Protein AF-A0A517TJ07-F1 (afdb_monomer_lite)

Radius of gyration: 29.34 Å; chains: 1; bounding box: 76×61×97 Å

Sequence (321 aa):
MLKSLGPNSAPSSVAETFGDLVFCALIVLVLFVLALAIEVSQRVRAAEDPVDVVEPSEVALLSPEDIADLSSQLQLKQAAIEELRDKVRSQSLQVSNQLAALAGEQRFTGAREPASLCMAVDYRKGLYYFVPSRDLEHADTRLSGETSIEYAVRKRLELTSLAEKSLRGRGYKIDEAISLYRSFSQYEEVVPTEVNYRVEQSQIGVTYSTWLSDKISYGTDSRVRDSEAEVVSAILEVYETPGPHEESMYPIVAVHIHEDEHVSVGGVRLSARNLRDILISISGRGAMLDLSGLEGSAPGWLVEGALTPAGYIGKVPKAPE

Structure (mmCIF, N/CA/C/O backbone):
data_AF-A0A517TJ07-F1
#
_entry.id   AF-A0A517TJ07-F1
#
loop_
_atom_site.group_PDB
_atom_site.id
_atom_site.type_symbol
_atom_site.label_atom_id
_atom_site.label_alt_id
_atom_site.label_comp_id
_atom_site.label_asym_id
_atom_site.label_entity_id
_atom_site.label_seq_id
_atom_site.pdbx_PDB_ins_code
_atom_site.Cartn_x
_atom_site.Cartn_y
_atom_site.Cartn_z
_atom_site.occupancy
_atom_site.B_iso_or_equiv
_atom_site.auth_seq_id
_atom_site.auth_comp_id
_atom_site.auth_asym_id
_atom_site.auth_atom_id
_atom_site.pdbx_PDB_model_num
ATOM 1 N N . MET A 1 1 ? 15.827 39.604 -47.358 1.00 46.88 1 MET A N 1
ATOM 2 C CA . MET A 1 1 ? 16.163 40.577 -46.296 1.00 46.88 1 MET A CA 1
ATOM 3 C C . MET A 1 1 ? 14.921 40.821 -45.460 1.00 46.88 1 MET A C 1
ATOM 5 O O . MET A 1 1 ? 14.025 41.476 -45.961 1.00 46.88 1 MET A O 1
ATOM 9 N N . LEU A 1 2 ? 14.860 40.291 -44.238 1.00 34.72 2 LEU A N 1
ATOM 10 C CA . LEU A 1 2 ? 14.029 40.805 -43.143 1.00 34.72 2 LEU A CA 1
ATOM 11 C C . LEU A 1 2 ? 14.618 40.259 -41.831 1.00 34.72 2 LEU A C 1
ATOM 13 O O . LEU A 1 2 ? 14.933 39.076 -41.732 1.00 34.72 2 LEU A O 1
ATOM 17 N N . LYS A 1 3 ? 14.900 41.190 -40.916 1.00 37.81 3 LYS A N 1
ATOM 18 C CA . LYS A 1 3 ? 15.677 41.051 -39.676 1.00 37.81 3 LYS A CA 1
ATOM 19 C C . LYS A 1 3 ? 14.895 40.306 -38.591 1.00 37.81 3 LYS A C 1
ATOM 21 O O . LYS A 1 3 ? 13.695 40.517 -38.451 1.00 37.81 3 LYS A O 1
ATOM 26 N N . SER A 1 4 ? 15.614 39.530 -37.777 1.00 37.50 4 SER A N 1
ATOM 27 C CA . SER A 1 4 ? 15.131 38.980 -36.509 1.00 37.50 4 SER A CA 1
ATOM 28 C C . SER A 1 4 ? 14.971 40.080 -35.455 1.00 37.50 4 SER A C 1
ATOM 30 O O . SER A 1 4 ? 15.872 40.904 -35.282 1.00 37.50 4 SER A O 1
ATOM 32 N N . LEU A 1 5 ? 13.868 40.046 -34.712 1.00 41.03 5 LEU A N 1
ATOM 33 C CA . LEU A 1 5 ? 13.686 40.759 -33.449 1.00 41.03 5 LEU A CA 1
ATOM 34 C C . LEU A 1 5 ? 13.717 39.718 -32.326 1.00 41.03 5 LEU A C 1
ATOM 36 O O . LEU A 1 5 ? 12.863 38.837 -32.279 1.00 41.03 5 LEU A O 1
ATOM 40 N N . GLY A 1 6 ? 14.740 39.788 -31.474 1.00 41.25 6 GLY A N 1
ATOM 41 C CA . GLY A 1 6 ? 14.809 39.012 -30.237 1.00 41.25 6 GLY A CA 1
ATOM 42 C C . GLY A 1 6 ? 13.990 39.671 -29.120 1.00 41.25 6 GLY A C 1
ATOM 43 O O . GLY A 1 6 ? 13.778 40.886 -29.164 1.00 41.25 6 GLY A O 1
ATOM 44 N N . PRO A 1 7 ? 13.544 38.914 -28.106 1.00 43.91 7 PRO A N 1
ATOM 45 C CA . PRO A 1 7 ? 13.009 39.496 -26.887 1.00 43.91 7 PRO A CA 1
ATOM 46 C C . PRO A 1 7 ? 14.144 39.796 -25.897 1.00 43.91 7 PRO A C 1
ATOM 48 O O . PRO A 1 7 ? 14.904 38.913 -25.504 1.00 43.91 7 PRO A O 1
ATOM 51 N N . ASN A 1 8 ? 14.234 41.063 -25.489 1.00 39.69 8 ASN A N 1
ATOM 52 C CA . ASN A 1 8 ? 15.011 41.502 -24.334 1.00 39.69 8 ASN A CA 1
ATOM 53 C C . ASN A 1 8 ? 14.419 40.896 -23.055 1.00 39.69 8 ASN A C 1
ATOM 55 O O . ASN A 1 8 ? 13.272 41.163 -22.702 1.00 39.69 8 ASN A O 1
ATOM 59 N N . SER A 1 9 ? 15.233 40.124 -22.346 1.00 44.44 9 SER A N 1
ATOM 60 C CA . SER A 1 9 ? 15.023 39.699 -20.966 1.00 44.44 9 SER A CA 1
ATOM 61 C C . SER A 1 9 ? 15.601 40.733 -19.995 1.00 44.44 9 SER A C 1
ATOM 63 O O . SER A 1 9 ? 16.794 41.019 -20.066 1.00 44.44 9 SER A O 1
ATOM 65 N N . ALA A 1 10 ? 14.798 41.229 -19.051 1.00 48.50 10 ALA A N 1
ATOM 66 C CA . ALA A 1 10 ? 15.284 41.706 -17.751 1.00 48.50 10 ALA A CA 1
ATOM 67 C C . ALA A 1 10 ? 14.132 41.734 -16.729 1.00 48.50 10 ALA A C 1
ATOM 69 O O . ALA A 1 10 ? 13.251 42.589 -16.814 1.00 48.50 10 ALA A O 1
ATOM 70 N N . PRO A 1 11 ? 14.133 40.788 -15.772 1.00 49.09 11 PRO A N 1
ATOM 71 C CA . PRO A 1 11 ? 14.128 41.183 -14.365 1.00 49.09 11 PRO A CA 1
ATOM 72 C C . PRO A 1 11 ? 15.063 40.264 -13.555 1.00 49.09 11 PRO A C 1
ATOM 74 O O . PRO A 1 11 ? 14.610 39.302 -12.945 1.00 49.09 11 PRO A O 1
ATOM 77 N N . SER A 1 12 ? 16.376 40.515 -13.568 1.00 55.38 12 SER A N 1
ATOM 78 C CA . SER A 1 12 ? 17.354 39.681 -12.836 1.00 55.38 12 SER A CA 1
ATOM 79 C C . SER A 1 12 ? 17.903 40.314 -11.550 1.00 55.38 12 SER A C 1
ATOM 81 O O . SER A 1 12 ? 18.490 39.606 -10.743 1.00 55.38 12 SER A O 1
ATOM 83 N N . SER A 1 13 ? 17.680 41.607 -11.287 1.00 57.31 13 SER A N 1
ATOM 84 C CA . SER A 1 13 ? 18.354 42.303 -10.172 1.00 57.31 13 SER A CA 1
ATOM 85 C C . SER A 1 13 ? 17.706 42.131 -8.790 1.00 57.31 13 SER A C 1
ATOM 87 O O . SER A 1 13 ? 18.370 42.318 -7.770 1.00 57.31 13 SER A O 1
ATOM 89 N N . VAL A 1 14 ? 16.417 41.777 -8.722 1.00 56.75 14 VAL A N 1
ATOM 90 C CA . VAL A 1 14 ? 15.683 41.649 -7.443 1.00 56.75 14 VAL A CA 1
ATOM 91 C C . VAL A 1 14 ? 15.877 40.263 -6.813 1.00 56.75 14 VAL A C 1
ATOM 93 O O . VAL A 1 14 ? 15.911 40.129 -5.593 1.00 56.75 14 VAL A O 1
ATOM 96 N N . ALA A 1 15 ? 16.053 39.228 -7.638 1.00 56.34 15 ALA A N 1
ATOM 97 C CA . ALA A 1 15 ? 16.299 37.869 -7.162 1.00 56.34 15 ALA A CA 1
ATOM 98 C C . ALA A 1 15 ? 17.730 37.694 -6.617 1.00 56.34 15 ALA A C 1
ATOM 100 O O . ALA A 1 15 ? 17.911 37.020 -5.605 1.00 56.34 15 ALA A O 1
ATOM 101 N N . GLU A 1 16 ? 18.725 38.353 -7.226 1.00 57.53 16 GLU A N 1
ATOM 102 C CA . GLU A 1 16 ? 20.112 38.347 -6.730 1.00 57.53 16 GLU A CA 1
ATOM 103 C C . GLU A 1 16 ? 20.239 39.053 -5.371 1.00 57.53 16 GLU A C 1
ATOM 105 O O . GLU A 1 16 ? 20.853 38.522 -4.450 1.00 57.53 16 GLU A O 1
ATOM 110 N N . THR A 1 17 ? 19.568 40.195 -5.185 1.00 65.19 17 THR A N 1
ATOM 111 C CA . THR A 1 17 ? 19.628 40.954 -3.921 1.00 65.19 17 THR A CA 1
ATOM 112 C C . THR A 1 17 ? 18.909 40.270 -2.754 1.00 65.19 17 THR A C 1
ATOM 114 O O . THR A 1 17 ? 19.324 40.429 -1.605 1.00 65.19 17 THR A O 1
ATOM 117 N N . PHE A 1 18 ? 17.861 39.480 -3.013 1.00 69.06 18 PHE A N 1
ATOM 118 C CA . PHE A 1 18 ? 17.195 38.695 -1.968 1.00 69.06 18 PHE A CA 1
ATOM 119 C C . PHE A 1 18 ? 18.027 37.475 -1.541 1.00 69.06 18 PHE A C 1
ATOM 121 O O . PHE A 1 18 ? 18.122 37.183 -0.347 1.00 69.06 18 PHE A O 1
ATOM 128 N N . GLY A 1 19 ? 18.668 36.797 -2.501 1.00 74.62 19 GLY A N 1
ATOM 129 C CA . GLY A 1 19 ? 19.543 35.654 -2.233 1.00 74.62 19 GLY A CA 1
ATOM 130 C C . GLY A 1 19 ? 20.727 36.018 -1.336 1.00 74.62 19 GLY A C 1
ATOM 131 O O . GLY A 1 19 ? 20.978 35.331 -0.345 1.00 74.62 19 GLY A O 1
ATOM 132 N N . ASP A 1 20 ? 21.378 37.149 -1.612 1.00 73.94 20 ASP A N 1
ATOM 133 C CA . ASP A 1 20 ? 22.505 37.637 -0.809 1.00 73.94 20 ASP A CA 1
ATOM 134 C C . ASP A 1 20 ? 22.100 37.981 0.631 1.00 73.94 20 ASP A C 1
ATOM 136 O O . ASP A 1 20 ? 22.861 37.743 1.572 1.00 73.94 20 ASP A O 1
ATOM 140 N N . LEU A 1 21 ? 20.881 38.486 0.841 1.00 80.56 21 LEU A N 1
ATOM 141 C CA . LEU A 1 21 ? 20.390 38.846 2.173 1.00 80.56 21 LEU A CA 1
ATOM 142 C C . LEU A 1 21 ? 20.060 37.604 3.014 1.00 80.56 21 LEU A C 1
ATOM 144 O O . LEU A 1 21 ? 20.406 37.551 4.196 1.00 80.56 21 LEU A O 1
ATOM 148 N N . VAL A 1 22 ? 19.460 36.580 2.398 1.00 82.81 22 VAL A N 1
ATOM 149 C CA . VAL A 1 22 ? 19.204 35.282 3.048 1.00 82.81 22 VAL A CA 1
ATOM 150 C C . VAL A 1 22 ? 20.518 34.569 3.369 1.00 82.81 22 VAL A C 1
ATOM 152 O O . VAL A 1 22 ? 20.674 34.036 4.469 1.00 82.81 22 VAL A O 1
ATOM 155 N N . PHE A 1 23 ? 21.488 34.603 2.454 1.00 80.56 23 PHE A N 1
ATOM 156 C CA . PHE A 1 23 ? 22.808 34.015 2.670 1.00 80.56 23 PHE A CA 1
ATOM 157 C C . PHE A 1 23 ? 23.572 34.722 3.798 1.00 80.56 23 PHE A C 1
ATOM 159 O O . PHE A 1 23 ? 24.135 34.068 4.678 1.00 80.56 23 PHE A O 1
ATOM 166 N N . CYS A 1 24 ? 23.518 36.056 3.839 1.00 84.44 24 CYS A N 1
ATOM 167 C CA . CYS A 1 24 ? 24.112 36.849 4.911 1.00 84.44 24 CYS A CA 1
ATOM 168 C C . CYS A 1 24 ? 23.464 36.540 6.274 1.00 84.44 24 CYS A C 1
ATOM 170 O O . CYS A 1 24 ? 24.169 36.307 7.257 1.00 84.44 24 CYS A O 1
ATOM 172 N N . ALA A 1 25 ? 22.132 36.437 6.332 1.00 83.06 25 ALA A N 1
ATOM 173 C CA . ALA A 1 25 ? 21.415 36.066 7.552 1.00 83.06 25 ALA A CA 1
ATOM 174 C C . ALA A 1 25 ? 21.774 34.649 8.040 1.00 83.06 25 ALA A C 1
ATOM 176 O O . ALA A 1 25 ? 21.961 34.438 9.240 1.00 83.06 25 ALA A O 1
ATOM 177 N N . LEU A 1 26 ? 21.932 33.691 7.120 1.00 87.12 26 LEU A N 1
ATOM 178 C CA . LEU A 1 26 ? 22.351 32.322 7.433 1.00 87.12 26 LEU A CA 1
ATOM 179 C C . LEU A 1 26 ? 23.766 32.263 8.011 1.00 87.12 26 LEU A C 1
ATOM 181 O O . LEU A 1 26 ? 23.985 31.578 9.008 1.00 87.12 26 LEU A O 1
ATOM 185 N N . ILE A 1 27 ? 24.715 33.006 7.435 1.00 88.94 27 ILE A N 1
ATOM 186 C CA . ILE A 1 27 ? 26.086 33.069 7.959 1.00 88.94 27 ILE A CA 1
ATOM 187 C C . ILE A 1 27 ? 26.096 33.646 9.377 1.00 88.94 27 ILE A C 1
ATOM 189 O O . ILE A 1 27 ? 26.743 33.083 10.261 1.00 88.94 27 ILE A O 1
ATOM 193 N N . VAL A 1 28 ? 25.352 34.728 9.623 1.00 88.81 28 VAL A N 1
ATOM 194 C CA . VAL A 1 28 ? 25.253 35.330 10.962 1.00 88.81 28 VAL A CA 1
ATOM 195 C C . VAL A 1 28 ? 24.649 34.344 11.964 1.00 88.81 28 VAL A C 1
ATOM 197 O O . VAL A 1 28 ? 25.162 34.215 13.075 1.00 88.81 28 VAL A O 1
ATOM 200 N N . LEU A 1 29 ? 23.615 33.597 11.571 1.00 87.56 29 LEU A 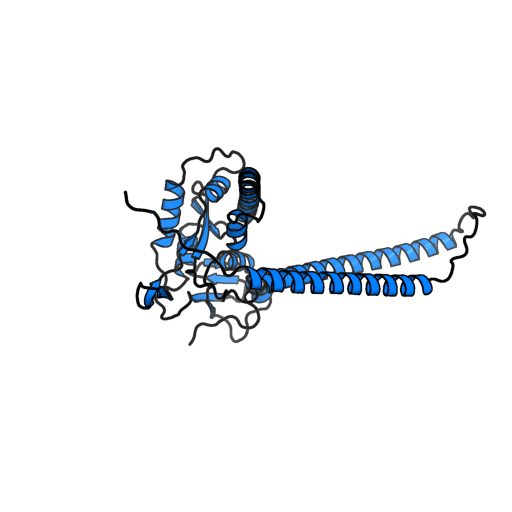N 1
ATOM 201 C CA . LEU A 1 29 ? 22.993 32.583 12.421 1.00 87.56 29 LEU A CA 1
ATOM 202 C C . LEU A 1 29 ? 23.969 31.447 12.769 1.00 87.56 29 LEU A C 1
ATOM 204 O O . LEU A 1 29 ? 24.071 31.062 13.932 1.00 87.56 29 LEU A O 1
ATOM 208 N N . VAL A 1 30 ? 24.736 30.948 11.793 1.00 88.69 30 VAL A N 1
ATOM 209 C CA . VAL A 1 30 ? 25.752 29.905 12.017 1.00 88.69 30 VAL A CA 1
ATOM 210 C C . VAL A 1 30 ? 26.853 30.395 12.959 1.00 88.69 30 VAL A C 1
ATOM 212 O O . VAL A 1 30 ? 27.236 29.673 13.879 1.00 88.69 30 VAL A O 1
ATOM 215 N N . LEU A 1 31 ? 27.327 31.632 12.785 1.00 86.88 31 LEU A N 1
ATOM 216 C CA . LEU A 1 31 ? 28.312 32.233 13.690 1.00 86.88 31 LEU A CA 1
ATOM 217 C C . LEU A 1 31 ? 27.761 32.388 15.112 1.00 86.88 31 LEU A C 1
ATOM 219 O O . LEU A 1 31 ? 28.486 32.146 16.076 1.00 86.88 31 LEU A O 1
ATOM 223 N N . PHE A 1 32 ? 26.480 32.731 15.254 1.00 87.94 32 PHE A N 1
ATOM 224 C CA . PHE A 1 32 ? 25.829 32.850 16.557 1.00 87.94 32 PHE A CA 1
ATOM 225 C C . PHE A 1 32 ? 25.692 31.492 17.261 1.00 87.94 32 PHE A C 1
ATOM 227 O O . PHE A 1 32 ? 25.986 31.376 18.449 1.00 87.94 32 PHE A O 1
ATOM 234 N N . VAL A 1 33 ? 25.322 30.441 16.522 1.00 86.25 33 VAL A N 1
ATOM 235 C CA . VAL A 1 33 ? 25.256 29.067 17.047 1.00 86.25 33 VAL A CA 1
ATOM 236 C C . VAL A 1 33 ? 26.644 28.557 17.442 1.00 86.25 33 VAL A C 1
ATOM 238 O O . VAL A 1 33 ? 26.786 27.946 18.498 1.00 86.25 33 VAL A O 1
ATOM 241 N N . LEU A 1 34 ? 27.682 28.846 16.651 1.00 85.62 34 LEU A N 1
ATOM 242 C CA . LEU A 1 34 ? 29.068 28.516 16.999 1.00 85.62 34 LEU A CA 1
ATOM 243 C C . LEU A 1 34 ? 29.529 29.245 18.266 1.00 85.62 34 LEU A C 1
ATOM 245 O O . LEU A 1 34 ? 30.142 28.622 19.130 1.00 85.62 34 LEU A O 1
ATOM 249 N N . ALA A 1 35 ? 29.206 30.532 18.411 1.00 81.06 35 ALA A N 1
ATOM 250 C CA . ALA A 1 35 ? 29.526 31.296 19.614 1.00 81.06 35 ALA A CA 1
ATOM 251 C C . ALA A 1 35 ? 28.824 30.721 20.856 1.00 81.06 35 ALA A C 1
ATOM 253 O O . ALA A 1 35 ? 29.476 30.515 21.878 1.00 81.06 35 ALA A O 1
ATOM 254 N N . LEU A 1 36 ? 27.536 30.371 20.746 1.00 80.25 36 LEU A N 1
ATOM 255 C CA . LEU A 1 36 ? 26.787 29.704 21.816 1.00 80.25 36 LEU A CA 1
ATOM 256 C C . LEU A 1 36 ? 27.370 28.328 22.160 1.00 80.25 36 LEU A C 1
ATOM 258 O O . LEU A 1 36 ? 27.493 27.991 23.334 1.00 80.25 36 LEU A O 1
ATOM 262 N N . ALA A 1 37 ? 27.772 27.537 21.162 1.00 76.44 37 ALA A N 1
ATOM 263 C CA . ALA A 1 37 ? 28.386 26.229 21.384 1.00 76.44 37 ALA A CA 1
ATOM 264 C C . ALA A 1 37 ? 29.745 26.344 22.093 1.00 76.44 37 ALA A C 1
ATOM 266 O O . ALA A 1 37 ? 30.043 25.551 22.986 1.00 76.44 37 ALA A O 1
ATOM 267 N N . ILE A 1 38 ? 30.550 27.351 21.740 1.00 78.75 38 ILE A N 1
ATOM 268 C CA . ILE A 1 38 ? 31.815 27.643 22.424 1.00 78.75 38 ILE A CA 1
ATOM 269 C C . ILE A 1 38 ? 31.549 28.106 23.857 1.00 78.75 38 ILE A C 1
ATOM 271 O O . ILE A 1 38 ? 32.211 27.622 24.770 1.00 78.75 38 ILE A O 1
ATOM 275 N N . GLU A 1 39 ? 30.570 28.984 24.079 1.00 76.25 39 GLU A N 1
ATOM 276 C CA . GLU A 1 39 ? 30.224 29.463 25.419 1.00 76.25 39 GLU A CA 1
ATOM 277 C C . GLU A 1 39 ? 29.735 28.317 26.317 1.00 76.25 39 GLU A C 1
ATOM 279 O O . GLU A 1 39 ? 30.195 28.176 27.450 1.00 76.25 39 GLU A O 1
ATOM 284 N N . VAL A 1 40 ? 28.870 27.440 25.799 1.00 73.19 40 VAL A N 1
ATOM 285 C CA . VAL A 1 40 ? 28.423 26.235 26.513 1.00 73.19 40 VAL A CA 1
ATOM 286 C C . VAL A 1 40 ? 29.601 25.290 26.764 1.00 73.19 40 VAL A C 1
ATOM 288 O O . VAL A 1 40 ? 29.762 24.808 27.882 1.00 73.19 40 VAL A O 1
ATOM 291 N N . SER A 1 41 ? 30.479 25.075 25.780 1.00 69.50 41 SER A N 1
ATOM 292 C CA . SER A 1 41 ? 31.663 24.224 25.948 1.00 69.50 41 SER A CA 1
ATOM 293 C C . SER A 1 41 ? 32.653 24.781 26.977 1.00 69.50 41 SER A C 1
ATOM 295 O O . SER A 1 41 ? 33.255 24.004 27.718 1.00 69.50 41 SER A O 1
ATOM 297 N N . GLN A 1 42 ? 32.812 26.104 27.060 1.00 66.69 42 GLN A N 1
ATOM 298 C CA . GLN A 1 42 ? 33.655 26.756 28.062 1.00 66.69 42 GLN A CA 1
ATOM 299 C C . GLN A 1 42 ? 33.027 26.696 29.455 1.00 66.69 42 GLN A C 1
ATOM 301 O O . GLN A 1 42 ? 33.740 26.432 30.418 1.00 66.69 42 GLN A O 1
ATOM 306 N N . ARG A 1 43 ? 31.703 26.864 29.572 1.00 61.88 43 ARG A N 1
ATOM 307 C CA . ARG A 1 43 ? 30.991 26.713 30.851 1.00 61.88 43 ARG A CA 1
ATOM 308 C C . ARG A 1 43 ? 31.022 25.277 31.376 1.00 61.88 43 ARG A C 1
ATOM 310 O O . ARG A 1 43 ? 31.118 25.094 32.581 1.00 61.88 43 ARG A O 1
ATOM 317 N N . VAL A 1 44 ? 30.998 24.276 30.493 1.00 59.66 44 VAL A N 1
ATOM 318 C CA . VAL A 1 44 ? 31.154 22.860 30.872 1.00 59.66 44 VAL A CA 1
ATOM 319 C C . VAL A 1 44 ? 32.594 22.560 31.301 1.00 59.66 44 VAL A C 1
ATOM 321 O O . VAL A 1 44 ? 32.795 21.942 32.337 1.00 59.66 44 VAL A O 1
ATOM 324 N N . ARG A 1 45 ? 33.605 23.070 30.582 1.00 56.31 45 ARG A N 1
ATOM 325 C CA . ARG A 1 45 ? 35.020 22.895 30.968 1.00 56.31 45 ARG A CA 1
ATOM 326 C C . ARG A 1 45 ? 35.420 23.648 32.237 1.00 56.31 45 ARG A C 1
ATOM 328 O O . ARG A 1 45 ? 36.326 23.209 32.928 1.00 56.31 45 ARG A O 1
ATOM 335 N N . ALA A 1 46 ? 34.774 24.771 32.546 1.00 56.06 46 ALA A N 1
ATOM 336 C CA . ALA A 1 46 ? 35.018 25.522 33.779 1.00 56.06 46 ALA A CA 1
ATOM 337 C C . ALA A 1 46 ? 34.364 24.885 35.022 1.00 56.06 46 ALA A C 1
ATOM 339 O O . ALA A 1 46 ? 34.623 25.340 36.132 1.00 56.06 46 ALA A O 1
ATOM 340 N N . ALA A 1 47 ? 33.515 23.866 34.841 1.00 52.91 47 ALA A N 1
ATOM 341 C CA . ALA A 1 47 ? 32.832 23.144 35.914 1.00 52.91 47 ALA A CA 1
ATOM 342 C C . ALA A 1 47 ? 33.469 21.777 36.238 1.00 52.91 47 ALA A C 1
ATOM 344 O O . ALA A 1 47 ? 32.965 21.067 37.106 1.00 52.91 47 ALA A O 1
ATOM 345 N N . GLU A 1 48 ? 34.558 21.403 35.561 1.00 47.19 48 GLU A N 1
ATOM 346 C CA . GLU A 1 48 ? 35.341 20.211 35.889 1.00 47.19 48 GLU A CA 1
ATOM 347 C C . GLU A 1 48 ? 36.528 20.620 36.773 1.00 47.19 48 GLU A C 1
ATOM 349 O O . GLU A 1 48 ? 37.506 21.202 36.302 1.00 47.19 48 GLU A O 1
ATOM 354 N N . ASP A 1 49 ? 36.417 20.345 38.076 1.00 46.38 49 ASP A N 1
ATOM 355 C CA . ASP A 1 49 ? 37.537 20.415 39.019 1.00 46.38 49 ASP A CA 1
ATOM 356 C C . ASP A 1 49 ? 38.705 19.528 38.539 1.00 46.38 49 ASP A C 1
ATOM 358 O O . ASP A 1 49 ? 38.480 18.468 37.941 1.00 46.38 49 ASP A O 1
ATOM 362 N N . PRO A 1 50 ? 39.968 19.916 38.798 1.00 44.25 50 PRO A N 1
ATOM 363 C CA . PRO A 1 50 ? 41.118 19.135 38.370 1.00 44.25 50 PRO A CA 1
ATOM 364 C C . PRO A 1 50 ? 41.157 17.800 39.121 1.00 44.25 50 PRO A C 1
ATOM 366 O O . PRO A 1 50 ? 41.292 17.754 40.342 1.00 44.25 50 PRO A O 1
ATOM 369 N N . VAL A 1 51 ? 41.065 16.698 38.377 1.00 50.00 51 VAL A N 1
ATOM 370 C CA . VAL A 1 51 ? 41.352 15.360 38.898 1.00 50.00 51 VAL A CA 1
ATOM 371 C C . VAL A 1 51 ? 42.864 15.243 39.083 1.00 50.00 51 VAL A C 1
ATOM 373 O O . VAL A 1 51 ? 43.617 15.278 38.108 1.00 50.00 51 VAL A O 1
ATOM 376 N N . ASP A 1 52 ? 43.292 15.113 40.339 1.00 38.94 52 ASP A N 1
ATOM 377 C CA . ASP A 1 52 ? 44.668 14.793 40.712 1.00 38.94 52 ASP A CA 1
ATOM 378 C C . ASP A 1 52 ? 45.107 13.496 40.019 1.00 38.94 52 ASP A C 1
ATOM 380 O O . ASP A 1 52 ? 44.540 12.418 40.219 1.00 38.94 52 ASP A O 1
ATOM 384 N N . VAL A 1 53 ? 46.137 13.607 39.182 1.00 48.53 53 VAL A N 1
ATOM 385 C CA . VAL A 1 53 ? 46.817 12.463 38.578 1.00 48.53 53 VAL A CA 1
ATOM 386 C C . VAL A 1 53 ? 47.699 11.839 39.655 1.00 48.53 53 VAL A C 1
ATOM 388 O O . VAL A 1 53 ? 48.798 12.319 39.925 1.00 48.53 53 VAL A O 1
ATOM 391 N N . VAL A 1 54 ? 47.210 10.770 40.283 1.00 44.53 54 VAL A N 1
ATOM 392 C CA . VAL A 1 54 ? 48.008 9.931 41.185 1.00 44.53 54 VAL A CA 1
ATOM 393 C C . VAL A 1 54 ? 48.805 8.928 40.345 1.00 44.53 54 VAL A C 1
ATOM 395 O O . VAL A 1 54 ? 48.239 8.118 39.610 1.00 44.53 54 VAL A O 1
ATOM 398 N N . GLU A 1 55 ? 50.133 9.016 40.437 1.00 48.28 55 GLU A N 1
ATOM 399 C CA . GLU A 1 55 ? 51.090 8.060 39.868 1.00 48.28 55 GLU A CA 1
ATOM 400 C C . GLU A 1 55 ? 50.910 6.638 40.448 1.00 48.28 55 GLU A C 1
ATOM 402 O O . GLU A 1 55 ? 50.431 6.474 41.572 1.00 48.28 55 GLU A O 1
ATOM 407 N N . PRO A 1 56 ? 51.278 5.580 39.698 1.00 53.75 56 PRO A N 1
ATOM 408 C CA . PRO A 1 56 ? 50.859 4.217 39.988 1.00 53.75 56 PRO A CA 1
ATOM 409 C C . PRO A 1 56 ? 51.714 3.605 41.102 1.00 53.75 56 PRO A C 1
ATOM 411 O O . PRO A 1 56 ? 52.826 3.138 40.858 1.00 53.75 56 PRO A O 1
ATOM 414 N N . SER A 1 57 ? 51.182 3.550 42.322 1.00 39.91 57 SER A N 1
ATOM 415 C CA . SER A 1 57 ? 51.767 2.756 43.403 1.00 39.91 57 SER A CA 1
ATOM 416 C C . SER A 1 57 ? 51.006 1.443 43.586 1.00 39.91 57 SER A C 1
ATOM 418 O O . SER A 1 57 ? 49.854 1.447 44.006 1.00 39.91 57 SER A O 1
ATOM 420 N N . GLU A 1 58 ? 51.715 0.353 43.290 1.00 42.59 58 GLU A N 1
ATOM 421 C CA . GLU A 1 58 ? 51.564 -1.003 43.832 1.00 42.59 58 GLU A CA 1
ATOM 422 C C . GLU A 1 58 ? 50.206 -1.705 43.645 1.00 42.59 58 GLU A C 1
ATOM 424 O O . GLU A 1 58 ? 49.167 -1.320 44.170 1.00 42.59 58 GLU A O 1
ATOM 429 N N . VAL A 1 59 ? 50.243 -2.833 42.925 1.00 50.38 59 VAL A N 1
ATOM 430 C CA . VAL A 1 59 ? 49.136 -3.793 42.841 1.00 50.38 59 VAL A CA 1
ATOM 431 C C . VAL A 1 59 ? 48.941 -4.417 44.224 1.00 50.38 59 VAL A C 1
ATOM 433 O O . VAL A 1 59 ? 49.500 -5.468 44.538 1.00 50.38 59 VAL A O 1
ATOM 436 N N . ALA A 1 60 ? 48.155 -3.749 45.064 1.00 51.66 60 ALA A N 1
ATOM 437 C CA . ALA A 1 60 ? 47.575 -4.344 46.250 1.00 51.66 60 ALA A CA 1
ATOM 438 C C . ALA A 1 60 ? 46.645 -5.472 45.785 1.00 51.66 60 ALA A C 1
ATOM 440 O O . ALA A 1 60 ? 45.657 -5.243 45.085 1.00 51.66 60 ALA A O 1
ATOM 441 N N . LEU A 1 61 ? 47.002 -6.711 46.126 1.00 57.09 61 LEU A N 1
ATOM 442 C CA . LEU A 1 61 ? 46.119 -7.861 45.976 1.00 57.09 61 LEU A CA 1
ATOM 443 C C . LEU A 1 61 ? 44.873 -7.586 46.825 1.00 57.09 61 LEU A C 1
ATOM 445 O O . LEU A 1 61 ? 44.948 -7.615 48.052 1.00 57.09 61 LEU A O 1
ATOM 449 N N . LEU A 1 62 ? 43.766 -7.262 46.151 1.00 55.16 62 LEU A N 1
ATOM 450 C CA . LEU A 1 62 ? 42.457 -7.030 46.759 1.00 55.16 62 LEU A CA 1
ATOM 451 C C . LEU A 1 62 ? 42.128 -8.179 47.713 1.00 55.16 62 LEU A C 1
ATOM 453 O O . LEU A 1 62 ? 42.312 -9.353 47.368 1.00 55.16 62 LEU A O 1
ATOM 457 N N . SER A 1 63 ? 41.670 -7.845 48.918 1.00 67.69 63 SER A N 1
ATOM 458 C CA . SER A 1 63 ? 41.298 -8.864 49.891 1.00 67.69 63 SER A CA 1
ATOM 459 C C . SER A 1 63 ? 40.076 -9.654 49.388 1.00 67.69 63 SER A C 1
ATOM 461 O O . SER A 1 63 ? 39.309 -9.160 48.557 1.00 67.69 63 SER A O 1
ATOM 463 N N . PRO A 1 64 ? 39.853 -10.891 49.867 1.00 70.06 64 PRO A N 1
ATOM 464 C CA . PRO A 1 64 ? 38.670 -11.672 49.497 1.00 70.06 64 PRO A CA 1
ATOM 465 C C . PRO A 1 64 ? 37.344 -10.947 49.784 1.00 70.06 64 PRO A C 1
ATOM 467 O O . PRO A 1 64 ? 36.363 -11.183 49.081 1.00 70.06 64 PRO A O 1
ATOM 470 N N . GLU A 1 65 ? 37.325 -10.058 50.783 1.00 72.12 65 GLU A N 1
ATOM 471 C CA . GLU A 1 65 ? 36.178 -9.201 51.104 1.00 72.12 65 GLU A CA 1
ATOM 472 C C . GLU A 1 65 ? 35.995 -8.093 50.056 1.00 72.12 65 GLU A C 1
ATOM 474 O O . GLU A 1 65 ? 34.891 -7.933 49.539 1.00 72.12 65 GLU A O 1
ATOM 479 N N . ASP A 1 66 ? 37.075 -7.428 49.628 1.00 70.31 66 ASP A N 1
ATOM 480 C CA . ASP A 1 66 ? 37.011 -6.413 48.563 1.00 70.31 66 ASP A CA 1
ATOM 481 C C . ASP A 1 66 ? 36.541 -7.016 47.229 1.00 70.31 66 ASP A C 1
ATOM 483 O O . ASP A 1 66 ? 35.796 -6.386 46.478 1.00 70.31 66 ASP A O 1
ATOM 487 N N . ILE A 1 67 ? 36.941 -8.259 46.930 1.00 73.75 67 ILE A N 1
ATOM 488 C CA . ILE A 1 67 ? 36.503 -8.991 45.729 1.00 73.75 67 ILE A CA 1
ATOM 489 C C . ILE A 1 67 ? 35.005 -9.327 45.804 1.00 73.75 67 ILE A C 1
ATOM 491 O O . ILE A 1 67 ? 34.307 -9.236 44.789 1.00 73.75 67 ILE A O 1
ATOM 495 N N . ALA A 1 68 ? 34.493 -9.695 46.983 1.00 74.62 68 ALA A N 1
ATOM 496 C CA . ALA A 1 68 ? 33.071 -9.967 47.182 1.00 74.62 68 ALA A CA 1
ATOM 497 C C . ALA A 1 68 ? 32.225 -8.691 47.020 1.00 74.62 68 ALA A C 1
ATOM 499 O O . ALA A 1 68 ? 31.209 -8.712 46.317 1.00 74.62 68 ALA A O 1
ATOM 500 N N . ASP A 1 69 ? 32.690 -7.571 47.576 1.00 78.56 69 ASP A N 1
ATOM 501 C CA . ASP A 1 69 ? 32.036 -6.269 47.438 1.00 78.56 69 ASP A CA 1
ATOM 502 C C . ASP A 1 69 ? 32.058 -5.765 45.988 1.00 78.56 69 ASP A C 1
ATOM 504 O O . ASP A 1 69 ? 31.027 -5.335 45.462 1.00 78.56 69 ASP A O 1
ATOM 508 N N . LEU A 1 70 ? 33.186 -5.903 45.281 1.00 75.50 70 LEU A N 1
ATOM 509 C CA . LEU A 1 70 ? 33.285 -5.587 43.850 1.00 75.50 70 LEU A CA 1
ATOM 510 C C . LEU A 1 70 ? 32.373 -6.473 42.993 1.00 75.50 70 LEU A C 1
ATOM 512 O O . LEU A 1 70 ? 31.734 -5.974 42.067 1.00 75.50 70 LEU A O 1
ATOM 516 N N . SER A 1 71 ? 32.265 -7.767 43.304 1.00 76.81 71 SER A N 1
ATOM 517 C CA . SER A 1 71 ? 31.358 -8.685 42.604 1.00 76.81 71 SER A CA 1
ATOM 518 C C . SER A 1 71 ? 29.890 -8.292 42.801 1.00 76.81 71 SER A C 1
ATOM 520 O O . SER A 1 71 ? 29.115 -8.311 41.844 1.00 76.81 71 SER A O 1
ATOM 522 N N . SER A 1 72 ? 29.508 -7.894 44.016 1.00 80.50 72 SER A N 1
ATOM 523 C CA . SER A 1 72 ? 28.157 -7.408 44.326 1.00 80.50 72 SER A CA 1
ATOM 524 C C . SER A 1 72 ? 27.838 -6.110 43.572 1.00 80.50 72 SER A C 1
ATOM 526 O O . SER A 1 72 ? 26.799 -5.988 42.917 1.00 80.50 72 SER A O 1
ATOM 528 N N . GLN A 1 73 ? 28.781 -5.162 43.556 1.00 82.50 73 GLN A N 1
ATOM 529 C CA . GLN A 1 73 ? 28.641 -3.919 42.795 1.00 82.50 73 GLN A CA 1
ATOM 530 C C . GLN A 1 73 ? 28.573 -4.156 41.279 1.00 82.50 73 GLN A C 1
ATOM 532 O O . GLN A 1 73 ? 27.824 -3.465 40.585 1.00 82.50 73 GLN A O 1
ATOM 537 N N . LEU A 1 74 ? 29.321 -5.128 40.748 1.00 81.06 74 LEU A N 1
ATOM 538 C CA . LEU A 1 74 ? 29.272 -5.494 39.330 1.00 81.06 74 LEU A CA 1
ATOM 539 C C . LEU A 1 74 ? 27.930 -6.122 38.942 1.00 81.06 74 LEU A C 1
ATOM 541 O O . LEU A 1 74 ? 27.392 -5.761 37.897 1.00 81.06 74 LEU A O 1
ATOM 545 N N . GLN A 1 75 ? 27.355 -6.980 39.789 1.00 79.06 75 GLN A N 1
ATOM 546 C CA . GLN A 1 75 ? 26.026 -7.556 39.557 1.00 79.06 75 GLN A CA 1
ATOM 547 C C . GLN A 1 75 ? 24.931 -6.482 39.557 1.00 79.06 75 GLN A C 1
ATOM 549 O O . GLN A 1 75 ? 24.094 -6.455 38.654 1.00 79.06 75 GLN A O 1
ATOM 554 N N . LEU A 1 76 ? 24.977 -5.543 40.509 1.00 84.25 76 LEU A N 1
ATOM 555 C CA . LEU A 1 76 ? 24.055 -4.403 40.550 1.00 84.25 76 LEU A CA 1
ATOM 556 C C . LEU A 1 76 ? 24.180 -3.520 39.301 1.00 84.25 76 LEU A C 1
ATOM 558 O O . LEU A 1 76 ? 23.173 -3.124 38.713 1.00 84.25 76 LEU A O 1
ATOM 562 N N . LYS A 1 77 ? 25.410 -3.245 38.851 1.00 82.50 77 LYS A N 1
ATOM 563 C CA . LYS A 1 77 ? 25.650 -2.481 37.618 1.00 82.50 77 LYS A CA 1
ATOM 564 C C . LYS A 1 77 ? 25.189 -3.233 36.368 1.00 82.50 77 LYS A C 1
ATOM 566 O O . LYS A 1 77 ? 24.653 -2.601 35.464 1.00 82.50 77 LYS A O 1
ATOM 571 N N . GLN A 1 78 ? 25.353 -4.555 36.308 1.00 80.44 78 GLN A N 1
ATOM 572 C CA . GLN A 1 78 ? 24.862 -5.370 35.191 1.00 80.44 78 GLN A CA 1
ATOM 573 C C . GLN A 1 78 ? 23.333 -5.356 35.102 1.00 80.44 78 GLN A C 1
ATOM 575 O O . GLN A 1 78 ? 22.810 -5.107 34.017 1.00 80.44 78 GLN A O 1
ATOM 580 N N . ALA A 1 79 ? 22.629 -5.503 36.227 1.00 82.69 79 ALA A N 1
ATOM 581 C CA . ALA A 1 79 ? 21.169 -5.405 36.261 1.00 82.69 79 ALA A CA 1
ATOM 582 C C . ALA A 1 79 ? 20.669 -4.020 35.805 1.00 82.69 79 ALA A C 1
ATOM 584 O O . ALA A 1 79 ? 19.746 -3.925 34.997 1.00 82.69 79 ALA A O 1
ATOM 585 N N . ALA A 1 80 ? 21.328 -2.942 36.244 1.00 83.69 80 ALA A N 1
ATOM 586 C CA . ALA A 1 80 ? 20.986 -1.581 35.827 1.00 83.69 80 ALA A CA 1
ATOM 587 C C . ALA A 1 80 ? 21.236 -1.330 34.325 1.00 83.69 80 ALA A C 1
ATOM 589 O O . ALA A 1 80 ? 20.465 -0.627 33.670 1.00 83.69 80 ALA A O 1
ATOM 590 N N . ILE A 1 81 ? 22.299 -1.911 33.754 1.00 81.50 81 ILE A N 1
ATOM 591 C CA . ILE A 1 81 ? 22.581 -1.837 32.310 1.00 81.50 81 ILE A CA 1
ATOM 592 C C . ILE A 1 81 ? 21.508 -2.575 31.505 1.00 81.50 81 ILE A C 1
ATOM 594 O O . ILE A 1 81 ? 21.124 -2.110 30.431 1.00 81.50 81 ILE A O 1
ATOM 598 N N . GLU A 1 82 ? 21.032 -3.715 31.997 1.00 81.62 82 GLU A N 1
ATOM 599 C CA . GLU A 1 82 ? 19.995 -4.504 31.332 1.00 81.62 82 GLU A CA 1
ATOM 600 C C . GLU A 1 82 ? 18.650 -3.764 31.335 1.00 81.62 82 GLU A C 1
ATOM 602 O O . GLU A 1 82 ? 18.041 -3.591 30.280 1.00 81.62 82 GLU A O 1
ATOM 607 N N . GLU A 1 83 ? 18.277 -3.161 32.467 1.00 85.88 83 GLU A N 1
ATOM 608 C CA . GLU A 1 83 ? 17.095 -2.298 32.567 1.00 85.88 83 GLU A CA 1
ATOM 609 C C . GLU A 1 83 ? 17.181 -1.074 31.632 1.00 85.88 83 GLU A C 1
ATOM 611 O O . GLU A 1 83 ? 16.210 -0.710 30.959 1.00 85.88 83 GLU A O 1
ATOM 616 N N . LEU A 1 84 ? 18.355 -0.438 31.541 1.00 81.56 84 LEU A N 1
ATOM 617 C CA . LEU A 1 84 ? 18.587 0.674 30.616 1.00 81.56 84 LEU A CA 1
ATOM 618 C C . LEU A 1 84 ? 18.484 0.234 29.152 1.00 81.56 84 LEU A C 1
ATOM 620 O O . LEU A 1 84 ? 17.932 0.972 28.337 1.00 81.56 84 LEU A O 1
ATOM 624 N N . ARG A 1 85 ? 18.971 -0.960 28.799 1.00 81.31 85 ARG A N 1
ATOM 625 C CA . ARG A 1 85 ? 18.844 -1.508 27.439 1.00 81.31 85 ARG A CA 1
ATOM 626 C C . ARG A 1 85 ? 17.391 -1.763 27.060 1.00 81.31 85 ARG A C 1
ATOM 628 O O . ARG A 1 85 ? 17.010 -1.451 25.930 1.00 81.31 85 ARG A O 1
ATOM 635 N N . ASP A 1 86 ? 16.583 -2.262 27.987 1.00 82.19 86 ASP A N 1
ATOM 636 C CA . ASP A 1 86 ? 15.154 -2.473 27.756 1.00 82.19 86 ASP A CA 1
ATOM 637 C C . ASP A 1 86 ? 14.401 -1.146 27.618 1.00 82.19 86 ASP A C 1
ATOM 639 O O . ASP A 1 86 ? 13.588 -0.986 26.702 1.00 82.19 86 ASP A O 1
ATOM 643 N N . LYS A 1 87 ? 14.743 -0.139 28.433 1.00 81.38 87 LYS A N 1
ATOM 644 C CA . LYS A 1 87 ? 14.226 1.231 28.279 1.00 81.38 87 LYS A CA 1
ATOM 645 C C . LYS A 1 87 ? 14.612 1.848 26.936 1.00 81.38 87 LYS A C 1
ATOM 647 O O . LYS A 1 87 ? 13.746 2.410 26.272 1.00 81.38 87 LYS A O 1
ATOM 652 N N . VAL A 1 88 ? 15.863 1.701 26.495 1.00 83.06 88 VAL A N 1
ATOM 653 C CA . VAL A 1 88 ? 16.324 2.200 25.188 1.00 83.06 88 VAL A CA 1
ATOM 654 C C . VAL A 1 88 ? 15.631 1.470 24.038 1.00 83.06 88 VAL A C 1
ATOM 656 O O . VAL A 1 88 ? 15.241 2.114 23.068 1.00 83.06 88 VAL A O 1
ATOM 659 N N . ARG A 1 89 ? 15.412 0.151 24.130 1.00 71.62 89 ARG A N 1
ATOM 660 C CA . ARG A 1 89 ? 14.623 -0.593 23.132 1.00 71.62 89 ARG A CA 1
ATOM 661 C C . ARG A 1 89 ? 13.180 -0.110 23.073 1.00 71.62 89 ARG A C 1
ATOM 663 O O . ARG A 1 89 ? 12.675 0.122 21.979 1.00 71.62 89 ARG A O 1
ATOM 670 N N . SER A 1 90 ? 12.542 0.073 24.226 1.00 74.75 90 SER A N 1
ATOM 671 C CA . SER A 1 90 ? 11.175 0.591 24.318 1.00 74.75 90 SER A CA 1
ATOM 672 C C . SER A 1 90 ? 11.071 2.004 23.735 1.00 74.75 90 SER A C 1
ATOM 674 O O . SER A 1 90 ? 10.223 2.262 22.885 1.00 74.75 90 SER A O 1
ATOM 676 N N . GLN A 1 91 ? 12.002 2.895 24.087 1.00 71.81 91 GLN A N 1
ATOM 677 C CA . GLN A 1 91 ? 12.071 4.249 23.536 1.00 71.81 91 GLN A CA 1
ATOM 678 C C . GLN A 1 91 ? 12.383 4.257 22.039 1.00 71.81 91 GLN A C 1
ATOM 680 O O . GLN A 1 91 ? 11.787 5.030 21.303 1.00 71.81 91 GLN A O 1
ATOM 685 N N . SER A 1 92 ? 13.267 3.384 21.555 1.00 70.81 92 SER A N 1
ATOM 686 C CA . SER A 1 92 ? 13.552 3.250 20.123 1.00 70.81 92 SER A CA 1
ATOM 687 C C . SER A 1 92 ? 12.323 2.772 19.351 1.00 70.81 92 SER A C 1
ATOM 689 O O . SER A 1 92 ? 12.049 3.295 18.273 1.00 70.81 92 SER A O 1
ATOM 691 N N . LEU A 1 93 ? 11.547 1.842 19.917 1.00 61.22 93 LEU A N 1
ATOM 692 C CA . LEU A 1 93 ? 10.279 1.400 19.343 1.00 61.22 93 LEU A CA 1
ATOM 693 C C . LEU A 1 93 ? 9.249 2.539 19.344 1.00 61.22 93 LEU A C 1
ATOM 695 O O . LEU A 1 93 ? 8.595 2.770 18.333 1.00 61.22 93 LEU A O 1
ATOM 699 N N . GLN A 1 94 ? 9.143 3.291 20.443 1.00 61.53 94 GLN A N 1
ATOM 700 C CA . GLN A 1 94 ? 8.258 4.452 20.549 1.00 61.53 94 GLN A CA 1
ATOM 701 C C . GLN A 1 94 ? 8.632 5.550 19.555 1.00 61.53 94 GLN A C 1
ATOM 703 O O . GLN A 1 94 ? 7.753 6.040 18.860 1.00 61.53 94 GLN A O 1
ATOM 708 N N . VAL A 1 95 ? 9.915 5.894 19.428 1.00 65.19 95 VAL A N 1
ATOM 709 C CA . VAL A 1 95 ? 10.404 6.889 18.464 1.00 65.19 95 VAL A CA 1
ATOM 710 C C . VAL A 1 95 ? 10.223 6.387 17.036 1.00 65.19 95 VAL A C 1
ATOM 712 O O . VAL A 1 95 ? 9.798 7.154 16.186 1.00 65.19 95 VAL A O 1
ATOM 715 N N . SER A 1 96 ? 10.462 5.105 16.750 1.00 52.22 96 SER A N 1
ATOM 716 C CA . SER A 1 96 ? 10.183 4.525 15.430 1.00 52.22 96 SER A CA 1
ATOM 717 C C . SER A 1 96 ? 8.692 4.564 15.096 1.00 52.22 96 SER A C 1
ATOM 719 O O . SER A 1 96 ? 8.331 4.873 13.964 1.00 52.22 96 SER A O 1
ATOM 721 N N . ASN A 1 97 ? 7.822 4.277 16.066 1.00 48.91 97 ASN A N 1
ATOM 722 C CA . ASN A 1 97 ? 6.375 4.359 15.899 1.00 48.91 97 ASN A CA 1
ATOM 723 C C . ASN A 1 97 ? 5.917 5.812 15.756 1.00 48.91 97 ASN A C 1
ATOM 725 O O . ASN A 1 97 ? 5.054 6.081 14.935 1.00 48.91 97 ASN A O 1
ATOM 729 N N . GLN A 1 98 ? 6.524 6.749 16.486 1.00 52.22 98 GLN A N 1
ATOM 730 C CA . GLN A 1 98 ? 6.274 8.184 16.367 1.00 52.22 98 GLN A CA 1
ATOM 731 C C . GLN A 1 98 ? 6.815 8.761 15.062 1.00 52.22 98 GLN A C 1
ATOM 733 O O . GLN A 1 98 ? 6.180 9.636 14.507 1.00 52.22 98 GLN A O 1
ATOM 738 N N . LEU A 1 99 ? 7.937 8.276 14.530 1.00 54.22 99 LEU A N 1
ATOM 739 C CA . LEU A 1 99 ? 8.456 8.676 13.221 1.00 54.22 99 LEU A CA 1
ATOM 740 C C . LEU A 1 99 ? 7.623 8.077 12.088 1.00 54.22 99 LEU A C 1
ATOM 742 O O . LEU A 1 99 ? 7.340 8.772 11.120 1.00 54.22 99 LEU A O 1
ATOM 746 N N . ALA A 1 100 ? 7.175 6.825 12.217 1.00 50.75 100 ALA A N 1
ATOM 747 C CA . ALA A 1 100 ? 6.199 6.233 11.304 1.00 50.75 100 ALA A CA 1
ATOM 748 C C . ALA A 1 100 ? 4.851 6.972 11.368 1.00 50.75 100 ALA A C 1
ATOM 750 O O . ALA A 1 100 ? 4.222 7.188 10.336 1.00 50.75 100 ALA A O 1
ATOM 751 N N . ALA A 1 101 ? 4.451 7.414 12.562 1.00 44.03 101 ALA A N 1
ATOM 752 C CA . ALA A 1 101 ? 3.259 8.215 12.795 1.00 44.03 101 ALA A CA 1
ATOM 753 C C . ALA A 1 101 ? 3.410 9.645 12.252 1.00 44.03 101 ALA A C 1
ATOM 755 O O . ALA A 1 101 ? 2.549 10.088 11.520 1.00 44.03 101 ALA A O 1
ATOM 756 N N . LEU A 1 102 ? 4.516 10.348 12.494 1.00 44.78 102 LEU A N 1
ATOM 757 C CA . LEU A 1 102 ? 4.800 11.682 11.944 1.00 44.78 102 LEU A CA 1
ATOM 758 C C . LEU A 1 102 ? 4.954 11.639 10.422 1.00 44.78 102 LEU A C 1
ATOM 760 O O . LEU A 1 102 ? 4.500 12.535 9.721 1.00 44.78 102 LEU A O 1
ATOM 764 N N . ALA A 1 103 ? 5.525 10.560 9.885 1.00 47.84 103 ALA A N 1
ATOM 765 C CA . ALA A 1 103 ? 5.475 10.294 8.456 1.00 47.84 103 ALA A CA 1
ATOM 766 C C . ALA A 1 103 ? 4.031 10.029 7.994 1.00 47.84 103 ALA A C 1
ATOM 768 O O . ALA A 1 103 ? 3.700 10.289 6.842 1.00 47.84 103 ALA A O 1
ATOM 769 N N . GLY A 1 104 ? 3.183 9.481 8.855 1.00 40.38 104 GLY A N 1
ATOM 770 C CA . GLY A 1 104 ? 1.792 9.152 8.602 1.00 40.38 104 GLY A CA 1
ATOM 771 C C . GLY A 1 104 ? 0.772 10.230 8.988 1.00 40.38 104 GLY A C 1
ATOM 772 O O . GLY A 1 104 ? -0.403 10.002 8.745 1.00 40.38 104 GLY A O 1
ATOM 773 N N . GLU A 1 105 ? 1.146 11.378 9.559 1.00 37.72 105 GLU A N 1
ATOM 774 C CA . GLU A 1 105 ? 0.188 12.414 9.957 1.00 37.72 105 GLU A CA 1
ATOM 775 C C . GLU A 1 105 ? -0.548 12.922 8.708 1.00 37.72 105 GLU A C 1
ATOM 777 O O . GLU A 1 105 ? -0.006 13.668 7.903 1.00 37.72 105 GLU A O 1
ATOM 782 N N . GLN A 1 106 ? -1.795 12.462 8.553 1.00 45.56 106 GLN A N 1
ATOM 783 C CA . GLN A 1 106 ? -2.731 12.737 7.459 1.00 45.56 106 GLN A CA 1
ATOM 784 C C . GLN A 1 106 ? -2.416 12.046 6.117 1.00 45.56 106 GLN A C 1
ATOM 786 O O . GLN A 1 106 ? -1.963 12.664 5.158 1.00 45.56 106 GLN A O 1
ATOM 791 N N . ARG A 1 107 ? -2.859 10.787 5.949 1.00 53.22 107 ARG A N 1
ATOM 792 C CA . ARG A 1 107 ? -3.132 10.235 4.597 1.00 53.22 107 ARG A CA 1
ATOM 793 C C . ARG A 1 107 ? -4.261 10.958 3.833 1.00 53.22 107 ARG A C 1
ATOM 795 O O . ARG A 1 107 ? -4.503 10.649 2.671 1.00 53.22 107 ARG A O 1
ATOM 802 N N . PHE A 1 108 ? -4.867 11.996 4.412 1.00 53.94 108 PHE A N 1
ATOM 803 C CA . PHE A 1 108 ? -5.385 13.125 3.634 1.00 53.94 108 PHE A CA 1
ATOM 804 C C . PHE A 1 108 ? -4.210 13.991 3.193 1.00 53.94 108 PHE A C 1
ATOM 806 O O . PHE A 1 108 ? -3.969 15.072 3.716 1.00 53.94 108 PHE A O 1
ATOM 813 N N . THR A 1 109 ? -3.454 13.479 2.235 1.00 49.75 109 THR A N 1
ATOM 814 C CA . THR A 1 109 ? -2.164 14.008 1.781 1.00 49.75 109 THR A CA 1
ATOM 815 C C . THR A 1 109 ? -2.243 15.409 1.159 1.00 49.75 109 THR A C 1
ATOM 817 O O . THR A 1 109 ? -1.243 15.909 0.653 1.00 49.75 109 THR A O 1
ATOM 820 N N . GLY A 1 110 ? -3.427 16.032 1.084 1.00 51.66 110 GLY A N 1
ATOM 821 C CA . GLY A 1 110 ? -3.686 17.143 0.164 1.00 51.66 110 GLY A CA 1
ATOM 822 C C . GLY A 1 110 ? -3.364 16.784 -1.295 1.00 51.66 110 GLY A C 1
ATOM 823 O O . GLY A 1 110 ? -3.383 17.667 -2.156 1.00 51.66 110 GLY A O 1
ATOM 824 N N . ALA A 1 111 ? -3.045 15.510 -1.577 1.00 62.06 111 ALA A N 1
ATOM 825 C CA . ALA A 1 111 ? -2.640 15.057 -2.887 1.00 62.06 111 ALA A CA 1
ATOM 826 C C . ALA A 1 111 ? -3.850 15.151 -3.797 1.00 62.06 111 ALA A C 1
ATOM 828 O O . ALA A 1 111 ? -4.950 14.691 -3.485 1.00 62.06 111 ALA A O 1
ATOM 829 N N . ARG A 1 112 ? -3.632 15.793 -4.937 1.00 66.50 112 ARG A N 1
ATOM 830 C CA . ARG A 1 112 ? -4.662 15.935 -5.962 1.00 66.50 112 ARG A CA 1
ATOM 831 C C . ARG A 1 112 ? -4.815 14.660 -6.782 1.00 66.50 112 ARG A C 1
ATOM 833 O O . ARG A 1 112 ? -5.863 14.487 -7.395 1.00 66.50 112 ARG A O 1
ATOM 840 N N . GLU A 1 113 ? -3.796 13.804 -6.748 1.00 81.88 113 GLU A N 1
ATOM 841 C CA . GLU A 1 113 ? -3.701 12.561 -7.505 1.00 81.88 113 GLU A CA 1
ATOM 842 C C . GLU A 1 113 ? -4.784 11.548 -7.098 1.00 81.88 113 GLU A C 1
ATOM 844 O O . GLU A 1 113 ? -5.133 11.476 -5.915 1.00 81.88 113 GLU A O 1
ATOM 849 N N . PRO A 1 114 ? -5.309 10.760 -8.051 1.00 88.38 114 PRO A N 1
ATOM 850 C CA . PRO A 1 114 ? -6.251 9.683 -7.766 1.00 88.38 114 PRO A CA 1
ATOM 851 C C . PRO A 1 114 ? -5.699 8.702 -6.728 1.00 88.38 114 PRO A C 1
ATOM 853 O O . PRO A 1 114 ? -4.492 8.469 -6.654 1.00 88.38 114 PRO A O 1
ATOM 856 N N . ALA A 1 115 ? -6.583 8.103 -5.933 1.00 91.25 115 ALA A N 1
ATOM 857 C CA . ALA A 1 115 ? -6.187 7.025 -5.037 1.00 91.25 115 ALA A CA 1
ATOM 858 C C . ALA A 1 115 ? -5.758 5.805 -5.862 1.00 91.25 115 ALA A C 1
ATOM 860 O O . ALA A 1 115 ? -6.432 5.455 -6.831 1.00 91.25 115 ALA A O 1
ATOM 861 N N . SER A 1 116 ? -4.692 5.108 -5.468 1.00 93.75 116 SER A N 1
ATOM 862 C CA . SER A 1 116 ? -4.363 3.804 -6.058 1.00 93.75 116 SER A CA 1
ATOM 863 C C . SER A 1 116 ? -3.792 2.823 -5.044 1.00 93.75 116 SER A C 1
ATOM 865 O O . SER A 1 116 ? -3.208 3.235 -4.048 1.00 93.75 116 SER A O 1
ATOM 867 N N . LEU A 1 117 ? -3.954 1.524 -5.285 1.00 95.12 117 LEU A N 1
ATOM 868 C CA . LEU A 1 117 ? -3.312 0.462 -4.516 1.00 95.12 117 LEU A CA 1
ATOM 869 C C . LEU A 1 117 ? -2.031 0.018 -5.211 1.00 95.12 117 LEU A C 1
ATOM 871 O O . LEU A 1 117 ? -2.050 -0.385 -6.373 1.00 95.12 117 LEU A O 1
ATOM 875 N N . CYS A 1 118 ? -0.915 0.053 -4.491 1.00 95.94 118 CYS A N 1
ATOM 876 C CA . CYS A 1 118 ? 0.343 -0.489 -4.976 1.00 95.94 118 CYS A CA 1
ATOM 877 C C . CYS A 1 118 ? 0.367 -2.014 -4.806 1.00 95.94 118 CYS A C 1
ATOM 879 O O . CYS A 1 118 ? 0.344 -2.531 -3.686 1.00 95.94 118 CYS A O 1
ATOM 881 N N . MET A 1 119 ? 0.439 -2.741 -5.919 1.00 96.62 119 MET A N 1
ATOM 882 C CA . MET A 1 119 ? 0.407 -4.202 -5.946 1.00 96.62 119 MET A CA 1
ATOM 883 C C . MET A 1 119 ? 1.589 -4.780 -6.727 1.00 96.62 119 MET A C 1
ATOM 885 O O . MET A 1 119 ? 2.075 -4.202 -7.699 1.00 96.62 119 MET A O 1
ATOM 889 N N . ALA A 1 120 ? 2.038 -5.959 -6.310 1.00 96.19 120 ALA A N 1
ATOM 890 C CA . ALA A 1 120 ? 2.950 -6.800 -7.073 1.00 96.19 120 ALA A CA 1
ATOM 891 C C . ALA A 1 120 ? 2.424 -8.234 -7.125 1.00 96.19 120 ALA A C 1
ATOM 893 O O . ALA A 1 120 ? 1.705 -8.672 -6.222 1.00 96.19 120 ALA A O 1
ATOM 894 N N . VAL A 1 121 ? 2.790 -8.967 -8.175 1.00 95.50 121 VAL A N 1
ATOM 895 C CA . VAL A 1 121 ? 2.237 -10.299 -8.446 1.00 95.50 121 VAL A CA 1
ATOM 896 C C . VAL A 1 121 ? 3.355 -11.334 -8.542 1.00 95.50 121 VAL A C 1
ATOM 898 O O . VAL A 1 121 ? 4.317 -11.162 -9.286 1.00 95.50 121 VAL A O 1
ATOM 901 N N . ASP A 1 122 ? 3.209 -12.436 -7.808 1.00 94.69 122 ASP A N 1
ATOM 902 C CA . ASP A 1 122 ? 3.879 -13.703 -8.101 1.00 94.69 122 ASP A CA 1
ATOM 903 C C . ASP A 1 122 ? 3.009 -14.480 -9.093 1.00 94.69 122 ASP A C 1
ATOM 905 O O . ASP A 1 122 ? 2.180 -15.307 -8.703 1.00 94.69 122 ASP A O 1
ATOM 909 N N . TYR A 1 123 ? 3.161 -14.200 -10.387 1.00 90.38 123 TYR A N 1
ATOM 910 C CA . TYR A 1 123 ? 2.320 -14.798 -11.433 1.00 90.38 123 TYR A CA 1
ATOM 911 C C . TYR A 1 123 ? 2.580 -16.299 -11.612 1.00 90.38 123 TYR A C 1
ATOM 913 O O . TYR A 1 123 ? 1.773 -17.005 -12.210 1.00 90.38 123 TYR A O 1
ATOM 921 N N . ARG A 1 124 ? 3.676 -16.833 -11.054 1.00 89.69 124 ARG A N 1
ATOM 922 C CA . ARG A 1 124 ? 3.934 -18.280 -11.047 1.00 89.69 124 ARG A CA 1
ATOM 923 C C . ARG A 1 124 ? 3.141 -19.003 -9.971 1.00 89.69 124 ARG A C 1
ATOM 925 O O . ARG A 1 124 ? 2.810 -20.173 -10.152 1.00 89.69 124 ARG A O 1
ATOM 932 N N . LYS A 1 125 ? 2.887 -18.334 -8.845 1.00 92.69 125 LYS A N 1
ATOM 933 C CA . LYS A 1 125 ? 2.101 -18.884 -7.733 1.00 92.69 125 LYS A CA 1
ATOM 934 C C . LYS A 1 125 ? 0.660 -18.377 -7.696 1.00 92.69 125 LYS A C 1
ATOM 936 O O . LYS A 1 125 ? -0.119 -18.897 -6.903 1.00 92.69 125 LYS A O 1
ATOM 941 N N . GLY A 1 126 ? 0.312 -17.388 -8.520 1.00 93.56 126 GLY A N 1
ATOM 942 C CA . GLY A 1 126 ? -0.993 -16.727 -8.485 1.00 93.56 126 GLY A CA 1
ATOM 943 C C . GLY A 1 126 ? -1.223 -15.983 -7.168 1.00 93.56 126 GLY A C 1
ATOM 944 O O . GLY A 1 126 ? -2.318 -16.049 -6.609 1.00 93.56 126 GLY A O 1
ATOM 945 N N . LEU A 1 127 ? -0.170 -15.355 -6.628 1.00 96.94 127 LEU A N 1
ATOM 946 C CA . LEU A 1 127 ? -0.233 -14.612 -5.368 1.00 96.94 127 LEU A CA 1
ATOM 947 C C . LEU A 1 127 ? -0.022 -13.121 -5.600 1.00 96.94 127 LEU A C 1
ATOM 949 O O . LEU A 1 127 ? 0.870 -12.714 -6.337 1.00 96.94 127 LEU A O 1
ATOM 953 N N . TYR A 1 128 ? -0.804 -12.317 -4.897 1.00 97.56 128 TYR A N 1
ATOM 954 C CA . TYR A 1 128 ? -0.766 -10.864 -4.929 1.00 97.56 128 TYR A CA 1
ATOM 955 C C . TYR A 1 128 ? -0.199 -10.337 -3.616 1.00 97.56 128 TYR A C 1
ATOM 957 O O . TYR A 1 128 ? -0.477 -10.872 -2.541 1.00 97.56 128 TYR A O 1
ATOM 965 N N . TYR A 1 129 ? 0.584 -9.271 -3.699 1.00 97.44 129 TYR A N 1
ATOM 966 C CA . TYR A 1 129 ? 1.211 -8.618 -2.559 1.00 97.44 129 TYR A CA 1
ATOM 967 C C . TYR A 1 129 ? 0.875 -7.132 -2.588 1.00 97.44 129 TYR A C 1
ATOM 969 O O . TYR A 1 129 ? 1.079 -6.474 -3.605 1.00 97.44 129 TYR A O 1
ATOM 977 N N . PHE A 1 130 ? 0.392 -6.606 -1.463 1.00 96.44 130 PHE A N 1
ATOM 978 C CA . PHE A 1 130 ? 0.215 -5.169 -1.267 1.00 96.44 130 PHE A CA 1
ATOM 979 C C . PHE A 1 130 ? 1.556 -4.569 -0.851 1.00 96.44 130 PHE A C 1
ATOM 981 O O . PHE A 1 130 ? 2.138 -4.955 0.165 1.00 96.44 130 PHE A O 1
ATOM 988 N N . VAL A 1 131 ? 2.070 -3.668 -1.680 1.00 96.00 131 VAL A N 1
ATOM 989 C CA . VAL A 1 131 ? 3.419 -3.115 -1.563 1.00 96.00 131 VAL A CA 1
ATOM 990 C C . VAL A 1 131 ? 3.317 -1.712 -0.974 1.00 96.00 131 VAL A C 1
ATOM 992 O O . VAL A 1 131 ? 2.516 -0.931 -1.474 1.00 96.00 131 VAL A O 1
ATOM 995 N N . PRO A 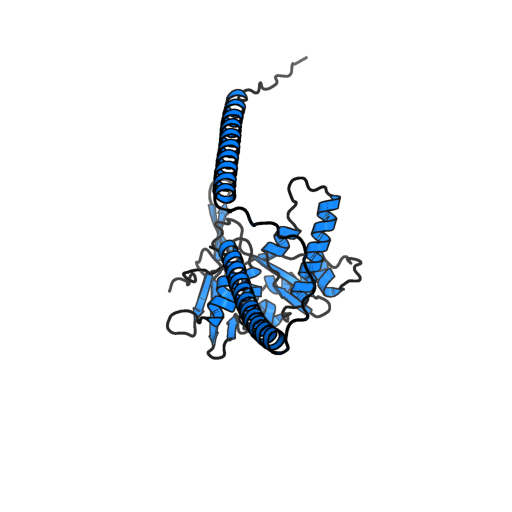1 132 ? 4.107 -1.342 0.050 1.00 94.19 132 PRO A N 1
ATOM 996 C CA . PRO A 1 132 ? 4.097 0.020 0.578 1.00 94.19 132 PRO A CA 1
ATOM 997 C C . PRO A 1 132 ? 4.352 1.049 -0.533 1.00 94.19 132 PRO A C 1
ATOM 999 O O . PRO A 1 132 ? 5.410 1.030 -1.163 1.00 94.19 132 PRO A O 1
ATOM 1002 N N . SER A 1 133 ? 3.395 1.952 -0.759 1.00 93.25 133 SER A N 1
ATOM 1003 C CA . SER A 1 133 ? 3.430 2.883 -1.897 1.00 93.25 133 SER A CA 1
ATOM 1004 C C . SER A 1 133 ? 4.645 3.797 -1.864 1.00 93.25 133 SER A C 1
ATOM 1006 O O . SER A 1 133 ? 5.323 3.969 -2.869 1.00 93.25 133 SER A O 1
ATOM 1008 N N . ARG A 1 134 ? 4.973 4.311 -0.677 1.00 90.19 134 ARG A N 1
ATOM 1009 C CA . ARG A 1 134 ? 6.132 5.184 -0.459 1.00 90.19 134 ARG A CA 1
ATOM 1010 C C . ARG A 1 134 ? 7.463 4.506 -0.742 1.00 90.19 134 ARG A C 1
ATOM 1012 O O . ARG A 1 134 ? 8.357 5.153 -1.269 1.00 90.19 134 ARG A O 1
ATOM 1019 N N . ASP A 1 135 ? 7.601 3.229 -0.390 1.00 92.25 135 ASP A N 1
ATOM 1020 C CA . ASP A 1 135 ? 8.841 2.487 -0.640 1.00 92.25 135 ASP A CA 1
ATOM 1021 C C . ASP A 1 135 ? 9.033 2.297 -2.157 1.00 92.25 135 ASP A C 1
ATOM 1023 O O . ASP A 1 135 ? 10.148 2.410 -2.661 1.00 92.25 135 ASP A O 1
ATOM 1027 N N . LEU A 1 136 ? 7.939 2.049 -2.889 1.00 92.44 136 LEU A N 1
ATOM 1028 C CA . LEU A 1 136 ? 7.953 1.948 -4.349 1.00 92.44 136 LEU A CA 1
ATOM 1029 C C . LEU A 1 136 ? 8.253 3.305 -5.008 1.00 92.44 136 LEU A C 1
ATOM 1031 O O . LEU A 1 136 ? 9.151 3.399 -5.840 1.00 92.44 136 LEU A O 1
ATOM 1035 N N . GLU A 1 137 ? 7.556 4.361 -4.592 1.00 90.81 137 GLU A N 1
ATOM 1036 C CA . GLU A 1 137 ? 7.745 5.726 -5.093 1.00 9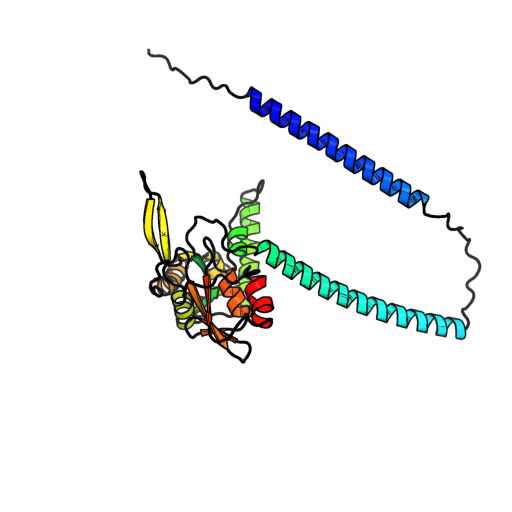0.81 137 GLU A CA 1
ATOM 1037 C C . GLU A 1 137 ? 9.164 6.242 -4.825 1.00 90.81 137 GLU A C 1
ATOM 1039 O O . GLU A 1 137 ? 9.781 6.841 -5.703 1.00 90.81 137 GLU A O 1
ATOM 1044 N N . HIS A 1 138 ? 9.725 5.966 -3.646 1.00 91.38 138 HIS A N 1
ATOM 1045 C CA . HIS A 1 138 ? 11.105 6.316 -3.308 1.00 91.38 138 HIS A CA 1
ATOM 1046 C C . HIS A 1 138 ? 12.121 5.591 -4.206 1.00 91.38 138 HIS A C 1
ATOM 1048 O O . HIS A 1 138 ? 13.088 6.200 -4.679 1.00 91.38 138 HIS A O 1
ATOM 1054 N N . ALA A 1 139 ? 11.883 4.310 -4.498 1.00 92.00 139 ALA A N 1
ATOM 1055 C CA . ALA A 1 139 ? 12.722 3.552 -5.421 1.00 92.00 139 ALA A CA 1
ATOM 1056 C C . ALA A 1 139 ? 12.637 4.092 -6.857 1.00 92.00 139 ALA A C 1
ATOM 1058 O O . ALA A 1 139 ? 13.634 4.086 -7.584 1.00 92.00 139 ALA A O 1
ATOM 1059 N N . ASP A 1 140 ? 11.467 4.591 -7.261 1.00 89.44 140 ASP A N 1
ATOM 1060 C CA . ASP A 1 140 ? 11.229 5.137 -8.595 1.00 89.44 140 ASP A CA 1
ATOM 1061 C C . ASP A 1 140 ? 11.618 6.618 -8.743 1.00 89.44 140 ASP A C 1
ATOM 1063 O O . ASP A 1 140 ? 11.934 7.056 -9.853 1.00 89.44 140 ASP A O 1
ATOM 1067 N N . THR A 1 141 ? 11.699 7.376 -7.651 1.00 90.31 141 THR A N 1
ATOM 1068 C CA . THR A 1 141 ? 12.044 8.803 -7.661 1.00 90.31 141 THR A CA 1
ATOM 1069 C C . THR A 1 141 ? 13.554 9.003 -7.704 1.00 90.31 141 THR A C 1
ATOM 1071 O O . THR A 1 141 ? 14.300 8.439 -6.906 1.00 90.31 141 THR A O 1
ATOM 1074 N N . ARG A 1 142 ? 14.035 9.830 -8.638 1.00 90.88 142 ARG A N 1
ATOM 1075 C CA . ARG A 1 142 ? 15.461 10.168 -8.753 1.00 90.88 142 ARG A CA 1
ATOM 1076 C C . ARG A 1 142 ? 15.860 11.210 -7.713 1.00 90.88 142 ARG A C 1
ATOM 1078 O O . ARG A 1 142 ? 15.175 12.219 -7.556 1.00 90.88 142 ARG A O 1
ATOM 1085 N N . LEU A 1 143 ? 16.995 10.998 -7.051 1.00 91.00 143 LEU A N 1
ATOM 1086 C CA . LEU A 1 143 ? 17.516 11.945 -6.068 1.00 91.00 143 LEU A CA 1
ATOM 1087 C C . LEU A 1 143 ? 18.265 13.100 -6.749 1.00 91.00 143 LEU A C 1
ATOM 1089 O O . LEU A 1 143 ? 18.829 12.960 -7.838 1.00 91.00 143 LEU A O 1
ATOM 1093 N N . SER A 1 144 ? 18.282 14.266 -6.099 1.00 91.38 144 SER A N 1
ATOM 1094 C CA . SER A 1 144 ? 19.016 15.432 -6.604 1.00 91.38 144 SER A CA 1
ATOM 1095 C C . SER A 1 144 ? 20.516 15.131 -6.689 1.00 91.38 144 SER A C 1
ATOM 1097 O O . SER A 1 144 ? 21.110 14.651 -5.727 1.00 91.38 144 SER A O 1
ATOM 1099 N N . GLY A 1 145 ? 21.126 15.405 -7.845 1.00 91.50 145 GLY A N 1
ATOM 1100 C CA . GLY A 1 145 ? 22.548 15.143 -8.099 1.00 91.50 145 GLY A CA 1
ATOM 1101 C C . GLY A 1 145 ? 22.897 13.691 -8.452 1.00 91.50 145 GLY A C 1
ATOM 1102 O O . GLY A 1 145 ? 24.045 13.421 -8.788 1.00 91.50 145 GLY A O 1
ATOM 1103 N N . GLU A 1 146 ? 21.929 12.772 -8.439 1.00 93.31 146 GLU A N 1
ATOM 1104 C CA . GLU A 1 146 ? 22.144 11.360 -8.769 1.00 93.31 146 GLU A CA 1
ATOM 1105 C C . GLU A 1 146 ? 22.379 11.174 -10.276 1.00 93.31 146 GLU A C 1
ATOM 1107 O O . GLU A 1 146 ? 21.582 11.634 -11.103 1.00 93.31 146 GLU A O 1
ATOM 1112 N N . THR A 1 147 ? 23.451 10.481 -10.672 1.00 95.56 147 THR A N 1
ATOM 1113 C CA . THR A 1 147 ? 23.698 10.113 -12.077 1.00 95.56 147 THR A CA 1
ATOM 1114 C C . THR A 1 147 ? 22.747 9.005 -12.543 1.00 95.56 147 THR A C 1
ATOM 1116 O O . THR A 1 147 ? 22.115 8.314 -11.749 1.00 95.56 147 THR A O 1
ATOM 1119 N N . SER A 1 148 ? 22.628 8.793 -13.859 1.00 95.19 148 SER A N 1
ATOM 1120 C CA . SER A 1 148 ? 21.707 7.773 -14.390 1.00 95.19 148 SER A CA 1
ATOM 1121 C C . SER A 1 148 ? 22.104 6.347 -13.986 1.00 95.19 148 SER A C 1
ATOM 1123 O O . SER A 1 148 ? 21.236 5.493 -13.823 1.00 95.19 148 SER A O 1
ATOM 1125 N N . ILE A 1 149 ? 23.407 6.090 -13.819 1.00 95.31 149 ILE A N 1
ATOM 1126 C CA . ILE A 1 149 ? 23.920 4.784 -13.385 1.00 95.31 149 ILE A CA 1
ATOM 1127 C C . ILE A 1 149 ? 23.640 4.581 -11.895 1.00 95.31 149 ILE A C 1
ATOM 1129 O O . ILE A 1 149 ? 23.137 3.525 -11.523 1.00 95.31 149 ILE A O 1
ATOM 1133 N N . GLU A 1 150 ? 23.912 5.586 -11.058 1.00 94.19 150 GLU A N 1
ATOM 1134 C CA . GLU A 1 150 ? 23.619 5.527 -9.619 1.00 94.19 150 GLU A CA 1
ATOM 1135 C C . GLU A 1 150 ? 22.129 5.303 -9.365 1.00 94.19 150 GLU A C 1
ATOM 1137 O O . GLU A 1 150 ? 21.782 4.369 -8.645 1.00 94.19 150 GLU A O 1
ATOM 1142 N N . TYR A 1 151 ? 21.262 6.048 -10.061 1.00 93.44 151 TYR A N 1
ATOM 1143 C CA . TYR A 1 151 ? 19.811 5.859 -10.007 1.00 93.44 151 TYR A CA 1
ATOM 1144 C C . TYR A 1 151 ? 19.409 4.429 -10.367 1.00 93.44 151 TYR A C 1
ATOM 1146 O O . TYR A 1 151 ? 18.685 3.779 -9.617 1.00 93.44 151 TYR A O 1
ATOM 1154 N N . ALA A 1 152 ? 19.908 3.899 -11.488 1.00 92.25 152 ALA A N 1
ATOM 1155 C CA . ALA A 1 152 ? 19.572 2.545 -11.921 1.00 92.25 152 ALA A CA 1
ATOM 1156 C C . ALA A 1 152 ? 20.038 1.474 -10.917 1.00 92.25 152 ALA A C 1
ATOM 1158 O O . ALA A 1 152 ? 19.323 0.498 -10.675 1.00 92.25 152 ALA A O 1
ATOM 1159 N N . VAL A 1 153 ? 21.222 1.649 -10.320 1.00 92.69 153 VAL A N 1
ATOM 1160 C CA . VAL A 1 153 ? 21.759 0.735 -9.302 1.00 92.69 153 VAL A CA 1
ATOM 1161 C C . VAL A 1 153 ? 20.943 0.818 -8.013 1.00 92.69 153 VAL A C 1
ATOM 1163 O O . VAL A 1 153 ? 20.512 -0.222 -7.512 1.00 92.69 153 VAL A O 1
ATOM 1166 N N . ARG A 1 154 ? 20.683 2.026 -7.499 1.00 94.06 154 ARG A N 1
ATOM 1167 C CA . ARG A 1 154 ? 19.901 2.241 -6.276 1.00 94.06 154 ARG A CA 1
ATOM 1168 C C . ARG A 1 154 ? 18.481 1.714 -6.430 1.00 94.06 154 ARG A C 1
ATOM 1170 O O . ARG A 1 154 ? 18.076 0.876 -5.631 1.00 94.06 154 ARG A O 1
ATOM 1177 N N . LYS A 1 155 ? 17.771 2.113 -7.490 1.00 93.31 155 LYS A N 1
ATOM 1178 C CA . LYS A 1 155 ? 16.423 1.620 -7.806 1.00 93.31 155 LYS A CA 1
ATOM 1179 C C . LYS A 1 155 ? 16.374 0.095 -7.790 1.00 93.31 155 LYS A C 1
ATOM 1181 O O . LYS A 1 155 ? 15.497 -0.496 -7.171 1.00 93.31 155 LYS A O 1
ATOM 1186 N N . ARG A 1 156 ? 17.355 -0.571 -8.408 1.00 90.94 156 ARG A N 1
ATOM 1187 C CA . ARG A 1 156 ? 17.431 -2.039 -8.415 1.00 90.94 156 ARG A CA 1
ATOM 1188 C C . ARG A 1 156 ? 17.629 -2.632 -7.015 1.00 90.94 156 ARG A C 1
ATOM 1190 O O . ARG A 1 156 ? 17.024 -3.660 -6.706 1.00 90.94 156 ARG A O 1
ATOM 1197 N N . LEU A 1 157 ? 18.485 -2.033 -6.189 1.00 91.81 157 LEU A N 1
ATOM 1198 C CA . LEU A 1 157 ? 18.729 -2.486 -4.816 1.00 91.81 157 LEU A CA 1
ATOM 1199 C C . LEU A 1 157 ? 17.492 -2.292 -3.935 1.00 91.81 157 LEU A C 1
ATOM 1201 O O . LEU A 1 157 ? 17.083 -3.226 -3.246 1.00 91.81 157 LEU A O 1
ATOM 1205 N N . GLU A 1 158 ? 16.865 -1.121 -4.006 1.00 93.62 158 GLU A N 1
ATOM 1206 C CA . GLU A 1 158 ? 15.660 -0.798 -3.243 1.00 93.62 158 GLU A CA 1
ATOM 1207 C C . GLU A 1 158 ? 14.484 -1.686 -3.652 1.00 93.62 158 GLU A C 1
ATOM 1209 O O . GLU A 1 158 ? 13.873 -2.312 -2.787 1.00 93.62 158 GLU A O 1
ATOM 1214 N N . LEU A 1 159 ? 14.230 -1.865 -4.954 1.00 92.50 159 LEU A N 1
ATOM 1215 C CA . LEU A 1 159 ? 13.189 -2.781 -5.425 1.00 92.50 159 LEU A CA 1
ATOM 1216 C C . LEU A 1 159 ? 13.490 -4.245 -5.058 1.00 92.50 159 LEU A C 1
ATOM 1218 O O . LEU A 1 159 ? 12.564 -5.009 -4.793 1.00 92.50 159 LEU A O 1
ATOM 1222 N N . THR A 1 160 ? 14.764 -4.661 -5.003 1.00 91.94 160 THR A N 1
ATOM 1223 C CA . THR A 1 160 ? 15.129 -6.003 -4.504 1.00 91.94 160 THR A CA 1
ATOM 1224 C C . THR A 1 160 ? 14.773 -6.146 -3.027 1.00 91.94 160 THR A C 1
ATOM 1226 O O . THR A 1 160 ? 14.134 -7.123 -2.640 1.00 91.94 160 THR A O 1
ATOM 1229 N N . SER A 1 161 ? 15.143 -5.158 -2.210 1.00 93.50 161 SER A N 1
ATOM 1230 C CA . SER A 1 161 ? 14.810 -5.137 -0.784 1.00 93.50 161 SER A CA 1
ATOM 1231 C C . SER A 1 161 ? 13.294 -5.142 -0.564 1.00 93.50 161 SER A C 1
ATOM 1233 O O . SER A 1 161 ? 12.780 -5.887 0.274 1.00 93.50 161 SER A O 1
ATOM 1235 N N . LEU A 1 162 ? 12.562 -4.381 -1.379 1.00 94.50 162 LEU A N 1
ATOM 1236 C CA . LEU A 1 162 ? 11.107 -4.318 -1.360 1.00 94.50 162 LEU A CA 1
ATOM 1237 C C . LEU A 1 162 ? 10.465 -5.654 -1.757 1.00 94.50 162 LEU A C 1
ATOM 1239 O O . LEU A 1 162 ? 9.508 -6.080 -1.107 1.00 94.50 162 LEU A O 1
ATOM 1243 N N . ALA A 1 163 ? 11.012 -6.360 -2.751 1.00 93.81 163 ALA A N 1
ATOM 1244 C CA . ALA A 1 163 ? 10.568 -7.705 -3.124 1.00 93.81 163 ALA A CA 1
ATOM 1245 C C . ALA A 1 163 ? 10.728 -8.685 -1.952 1.00 93.81 163 ALA A C 1
ATOM 1247 O O . ALA A 1 163 ? 9.789 -9.391 -1.589 1.00 93.81 163 ALA A O 1
ATOM 1248 N N . GLU A 1 164 ? 11.896 -8.693 -1.305 1.00 92.69 164 GLU A N 1
ATOM 1249 C CA . GLU A 1 164 ? 12.174 -9.559 -0.153 1.00 92.69 164 GLU A CA 1
ATOM 1250 C C . GLU A 1 164 ? 11.302 -9.229 1.063 1.00 92.69 164 GLU A C 1
ATOM 1252 O O . GLU A 1 164 ? 10.922 -10.122 1.825 1.00 92.69 164 GLU A O 1
ATOM 1257 N N . LYS A 1 165 ? 10.994 -7.946 1.278 1.00 92.75 165 LYS A N 1
ATOM 1258 C CA . LYS A 1 165 ? 10.063 -7.494 2.319 1.00 92.75 165 LYS A CA 1
ATOM 1259 C C . LYS A 1 165 ? 8.638 -7.959 2.011 1.00 92.75 165 LYS A C 1
ATOM 1261 O O . LYS A 1 165 ? 7.972 -8.474 2.906 1.00 92.75 165 LYS A O 1
ATOM 1266 N N . SER A 1 166 ? 8.210 -7.850 0.754 1.00 93.75 166 SER A N 1
ATOM 1267 C CA . SER A 1 166 ? 6.885 -8.284 0.289 1.00 93.75 166 SER A CA 1
ATOM 1268 C C . SER A 1 166 ? 6.711 -9.800 0.414 1.00 93.75 166 SER A C 1
ATOM 1270 O O . SER A 1 166 ? 5.709 -10.262 0.952 1.00 93.75 166 SER A O 1
ATOM 1272 N N . LEU A 1 167 ? 7.732 -10.582 0.043 1.00 92.38 167 LEU A N 1
ATOM 1273 C CA . LEU A 1 167 ? 7.754 -12.044 0.192 1.00 92.38 167 LEU A CA 1
ATOM 1274 C C . LEU A 1 167 ? 7.694 -12.517 1.656 1.00 92.38 167 LEU A C 1
ATOM 1276 O O . LEU A 1 167 ? 7.246 -13.630 1.920 1.00 92.38 167 LEU A O 1
ATOM 1280 N N . ARG A 1 168 ? 8.130 -11.685 2.613 1.00 92.06 168 ARG A N 1
ATOM 1281 C CA . ARG A 1 168 ? 7.980 -11.927 4.063 1.00 92.06 168 ARG A CA 1
ATOM 1282 C C . ARG A 1 168 ? 6.595 -11.546 4.603 1.00 92.06 168 ARG A C 1
ATOM 1284 O O . ARG A 1 168 ? 6.310 -11.785 5.780 1.00 92.06 168 ARG A O 1
ATOM 1291 N N . GLY A 1 169 ? 5.776 -10.884 3.790 1.00 91.12 169 GLY A N 1
ATOM 1292 C CA . GLY A 1 169 ? 4.380 -10.581 4.072 1.00 91.12 169 GLY A CA 1
ATOM 1293 C C . GLY A 1 169 ? 3.452 -11.746 3.726 1.00 91.12 169 GLY A C 1
ATOM 1294 O O . GLY A 1 169 ? 3.882 -12.835 3.347 1.00 91.12 169 GLY A O 1
ATOM 1295 N N . ARG A 1 170 ? 2.145 -11.510 3.860 1.00 95.31 170 ARG A N 1
ATOM 1296 C CA . ARG A 1 170 ? 1.121 -12.442 3.378 1.00 95.31 170 ARG A CA 1
ATOM 1297 C C . ARG A 1 170 ? 0.914 -12.217 1.880 1.00 95.31 170 ARG A C 1
ATOM 1299 O O . ARG A 1 170 ? 0.621 -11.095 1.482 1.00 95.31 170 ARG A O 1
ATOM 1306 N N . GLY A 1 171 ? 1.038 -13.280 1.088 1.00 96.94 171 GLY A N 1
ATOM 1307 C CA . GLY A 1 171 ? 0.528 -13.310 -0.282 1.00 96.94 171 GLY A CA 1
ATOM 1308 C C . GLY A 1 171 ? -0.959 -13.660 -0.280 1.00 96.94 171 GLY A C 1
ATOM 1309 O O . GLY A 1 171 ? -1.383 -14.525 0.488 1.00 96.94 171 GLY A O 1
ATOM 1310 N N . TYR A 1 172 ? -1.733 -12.986 -1.121 1.00 97.88 172 TYR A N 1
ATOM 1311 C CA . TYR A 1 172 ? -3.178 -13.159 -1.249 1.00 97.88 172 TYR A CA 1
ATOM 1312 C C . TYR A 1 172 ? -3.496 -13.905 -2.535 1.00 97.88 172 TYR A C 1
ATOM 1314 O O . TYR A 1 172 ? -2.895 -13.630 -3.573 1.00 97.88 172 TYR A O 1
ATOM 1322 N N . LYS A 1 173 ? -4.439 -14.843 -2.484 1.00 97.44 173 LYS A N 1
ATOM 1323 C CA . LYS A 1 173 ? -4.965 -15.451 -3.713 1.00 97.44 173 LYS A CA 1
ATOM 1324 C C . LYS A 1 173 ? -5.773 -14.427 -4.501 1.00 97.44 173 LYS A C 1
ATOM 1326 O O . LYS A 1 173 ? -6.210 -13.426 -3.941 1.00 97.44 173 LYS A O 1
ATOM 1331 N N . ILE A 1 174 ? -6.025 -14.718 -5.772 1.00 95.69 174 ILE A N 1
ATOM 1332 C CA . ILE A 1 174 ? -6.780 -13.819 -6.645 1.00 95.69 174 ILE A CA 1
ATOM 1333 C C . ILE A 1 174 ? -8.159 -13.447 -6.083 1.00 95.69 174 ILE A C 1
ATOM 1335 O O . ILE A 1 174 ? -8.465 -12.265 -5.987 1.00 95.69 174 ILE A O 1
ATOM 1339 N N . ASP A 1 175 ? -8.924 -14.419 -5.578 1.00 96.94 175 ASP A N 1
ATOM 1340 C CA . ASP A 1 175 ? -10.244 -14.162 -4.984 1.00 96.94 175 ASP A CA 1
ATOM 1341 C C . ASP A 1 175 ? -10.157 -13.239 -3.759 1.00 96.94 175 ASP A C 1
ATOM 1343 O O . ASP A 1 175 ? -11.010 -12.375 -3.556 1.00 96.94 175 ASP A O 1
ATOM 1347 N N . GLU A 1 176 ? -9.110 -13.395 -2.940 1.00 97.56 176 GLU A N 1
ATOM 1348 C CA . GLU A 1 176 ? -8.865 -12.522 -1.789 1.00 97.56 176 GLU A CA 1
ATOM 1349 C C . GLU A 1 176 ? -8.447 -11.122 -2.246 1.00 97.56 176 GLU A C 1
ATOM 1351 O O . GLU A 1 176 ? -8.932 -10.138 -1.699 1.00 97.56 176 GLU A O 1
ATOM 1356 N N . ALA A 1 177 ? -7.574 -11.019 -3.252 1.00 96.94 177 ALA A N 1
ATOM 1357 C CA . ALA A 1 177 ? -7.116 -9.749 -3.802 1.00 96.94 177 ALA A CA 1
ATOM 1358 C C . ALA A 1 177 ? -8.271 -8.957 -4.431 1.00 96.94 177 ALA A C 1
ATOM 1360 O O . ALA A 1 177 ? -8.424 -7.777 -4.124 1.00 96.94 177 ALA A O 1
ATOM 1361 N N . ILE A 1 178 ? -9.126 -9.618 -5.220 1.00 96.62 178 ILE A N 1
ATOM 1362 C CA . ILE A 1 178 ? -10.357 -9.043 -5.777 1.00 96.62 178 ILE A CA 1
ATOM 1363 C C . ILE A 1 178 ? -11.293 -8.607 -4.652 1.00 96.62 178 ILE A C 1
ATOM 1365 O O . ILE A 1 178 ? -11.796 -7.489 -4.672 1.00 96.62 178 ILE A O 1
ATOM 1369 N N . SER A 1 179 ? -11.507 -9.452 -3.641 1.00 96.62 179 SER A N 1
ATOM 1370 C CA . SER A 1 179 ? -12.394 -9.124 -2.517 1.00 96.62 179 SER A CA 1
ATOM 1371 C C . SER A 1 179 ? -11.898 -7.915 -1.717 1.00 96.62 179 SER A C 1
ATOM 1373 O O . SER A 1 179 ? -12.691 -7.055 -1.335 1.00 96.62 179 SER A O 1
ATOM 1375 N N . LEU A 1 180 ? -10.583 -7.815 -1.498 1.00 97.00 180 LEU A N 1
ATOM 1376 C CA . LEU A 1 180 ? -9.952 -6.670 -0.845 1.00 97.00 180 LEU A CA 1
ATOM 1377 C C . LEU A 1 180 ? -10.021 -5.413 -1.717 1.00 97.00 180 LEU A C 1
ATOM 1379 O O . LEU A 1 180 ? -10.383 -4.358 -1.212 1.00 97.00 180 LEU A O 1
ATOM 1383 N N . TYR A 1 181 ? -9.729 -5.508 -3.013 1.00 96.31 181 TYR A N 1
ATOM 1384 C CA . TYR A 1 181 ? -9.810 -4.377 -3.940 1.00 96.31 181 TYR A CA 1
ATOM 1385 C C . TYR A 1 181 ? -11.245 -3.841 -4.056 1.00 96.31 181 TYR A C 1
ATOM 1387 O O . TYR A 1 181 ? -11.492 -2.654 -3.859 1.00 96.31 181 TYR A O 1
ATOM 1395 N N . ARG A 1 182 ? -12.218 -4.735 -4.252 1.00 95.12 182 ARG A N 1
ATOM 1396 C CA . ARG A 1 182 ? -13.647 -4.408 -4.347 1.00 95.12 182 ARG A CA 1
ATOM 1397 C C . ARG A 1 182 ? -14.219 -3.821 -3.052 1.00 95.12 182 ARG A C 1
ATOM 1399 O O . ARG A 1 182 ? -15.274 -3.196 -3.074 1.00 95.12 182 ARG A O 1
ATOM 1406 N N . SER A 1 183 ? -13.562 -4.035 -1.913 1.00 94.81 183 SER A N 1
ATOM 1407 C CA . SER A 1 183 ? -14.004 -3.454 -0.640 1.00 94.81 183 SER A CA 1
ATOM 1408 C C . SER A 1 183 ? -13.846 -1.932 -0.576 1.00 94.81 183 SER A C 1
ATOM 1410 O O . SER A 1 183 ? -14.491 -1.304 0.261 1.00 94.81 183 SER A O 1
ATOM 1412 N N . PHE A 1 184 ? -13.023 -1.347 -1.452 1.00 94.56 184 PHE A N 1
ATOM 1413 C CA . PHE A 1 184 ? -12.899 0.097 -1.599 1.00 94.56 184 PHE A CA 1
ATOM 1414 C C . PHE A 1 184 ? -14.027 0.626 -2.478 1.00 94.56 184 PHE A C 1
ATOM 1416 O O . PHE A 1 184 ? -14.215 0.165 -3.604 1.00 94.56 184 PHE A O 1
ATOM 1423 N N . SER A 1 185 ? -14.765 1.612 -1.979 1.00 92.44 185 SER A N 1
ATOM 1424 C CA . SER A 1 185 ? -15.810 2.269 -2.747 1.00 92.44 185 SER A CA 1
ATOM 1425 C C . SER A 1 185 ? -15.227 3.022 -3.941 1.00 92.44 185 SER A C 1
ATOM 1427 O O . SER A 1 185 ? -14.097 3.523 -3.925 1.00 92.44 185 SER A O 1
ATOM 1429 N N . GLN A 1 186 ? -16.049 3.154 -4.972 1.00 94.00 186 GLN A N 1
ATOM 1430 C CA . GLN A 1 186 ? -15.888 4.222 -5.944 1.00 94.00 186 GLN A CA 1
ATOM 1431 C C . GLN A 1 186 ? -16.057 5.572 -5.237 1.00 94.00 186 GLN A C 1
ATOM 1433 O O . GLN A 1 186 ? -16.665 5.651 -4.167 1.00 94.00 186 GLN A O 1
ATOM 1438 N N . TYR A 1 187 ? -15.502 6.622 -5.824 1.00 90.75 187 TYR A N 1
ATOM 1439 C CA . TYR A 1 187 ? -15.497 7.956 -5.242 1.00 90.75 187 TYR A CA 1
ATOM 1440 C C . TYR A 1 187 ? -15.578 9.023 -6.336 1.00 90.75 187 TYR A C 1
ATOM 1442 O O . TYR A 1 187 ? -15.221 8.787 -7.491 1.00 90.75 187 TYR A O 1
ATOM 1450 N N . GLU A 1 188 ? -16.047 10.205 -5.966 1.00 87.44 188 GLU A N 1
ATOM 1451 C CA . GLU A 1 188 ? -16.107 11.373 -6.828 1.00 87.44 188 GLU A CA 1
ATOM 1452 C C . GLU A 1 188 ? -14.719 12.002 -6.988 1.00 87.44 188 GLU A C 1
ATOM 1454 O O . GLU A 1 188 ? -14.040 12.381 -6.027 1.00 87.44 188 GLU A O 1
ATOM 1459 N N . GLU A 1 189 ? -14.289 12.153 -8.235 1.00 85.75 189 GLU A N 1
ATOM 1460 C CA . GLU A 1 189 ? -13.035 12.786 -8.600 1.00 85.75 189 GLU A CA 1
ATOM 1461 C C . GLU A 1 189 ? -13.291 14.094 -9.354 1.00 85.75 189 GLU A C 1
ATOM 1463 O O . GLU A 1 189 ? -13.992 14.138 -10.364 1.00 85.75 189 GLU A O 1
ATOM 1468 N N . VAL A 1 190 ? -12.691 15.185 -8.868 1.00 82.56 190 VAL A N 1
ATOM 1469 C CA . VAL A 1 190 ? -12.712 16.481 -9.559 1.00 82.56 190 VAL A CA 1
ATOM 1470 C C . VAL A 1 190 ? -11.616 16.485 -10.619 1.00 82.56 190 VAL A C 1
ATOM 1472 O O . VAL A 1 190 ? -10.436 16.641 -10.297 1.00 82.56 190 VAL A O 1
ATOM 1475 N N . VAL A 1 191 ? -12.019 16.361 -11.879 1.00 81.94 191 VAL A N 1
ATOM 1476 C CA . VAL A 1 191 ? -11.127 16.362 -13.039 1.00 81.94 191 VAL A CA 1
ATOM 1477 C C . VAL A 1 191 ? -11.109 17.764 -13.664 1.00 81.94 191 VAL A C 1
ATOM 1479 O O . VAL A 1 191 ? -12.165 18.279 -14.058 1.00 81.94 191 VAL A O 1
ATOM 1482 N N . PRO A 1 192 ? -9.940 18.424 -13.767 1.00 79.06 192 PRO A N 1
ATOM 1483 C CA . PRO A 1 192 ? -9.832 19.703 -14.456 1.00 79.06 192 PRO A CA 1
ATOM 1484 C C . PRO A 1 192 ? -10.074 19.528 -15.962 1.00 79.06 192 PRO A C 1
ATOM 1486 O O . PRO A 1 192 ? -9.615 18.574 -16.583 1.00 79.06 192 PRO A O 1
ATOM 1489 N N . THR A 1 193 ? -10.777 20.483 -16.557 1.00 80.25 193 THR A N 1
ATOM 1490 C CA . THR A 1 193 ? -10.993 20.607 -18.007 1.00 80.25 193 THR A CA 1
ATOM 1491 C C . THR A 1 193 ? -10.322 21.888 -18.508 1.00 80.25 193 THR A C 1
ATOM 1493 O O . THR A 1 193 ? -9.854 22.695 -17.706 1.00 80.25 193 THR A O 1
ATOM 1496 N N . GLU A 1 194 ? -10.291 22.119 -19.823 1.00 83.25 194 GLU A N 1
ATOM 1497 C CA . GLU A 1 194 ? -9.655 23.315 -20.404 1.00 83.25 194 GLU A CA 1
ATOM 1498 C C . GLU A 1 194 ? -10.230 24.644 -19.877 1.00 83.25 194 GLU A C 1
ATOM 1500 O O . GLU A 1 194 ? -9.531 25.655 -19.873 1.00 83.25 194 GLU A O 1
ATOM 1505 N N . VAL A 1 195 ? -11.494 24.654 -19.432 1.00 81.31 195 VAL A N 1
ATOM 1506 C CA . VAL A 1 195 ? -12.222 25.887 -19.073 1.00 81.31 195 VAL A CA 1
ATOM 1507 C C . VAL A 1 195 ? -12.897 25.833 -17.693 1.00 81.31 195 VAL A C 1
ATOM 1509 O O . VAL A 1 195 ? -13.307 26.870 -17.178 1.00 81.31 195 VAL A O 1
ATOM 1512 N N . ASN A 1 196 ? -13.042 24.649 -17.087 1.00 82.31 196 ASN A N 1
ATOM 1513 C CA . ASN A 1 196 ? -13.725 24.441 -15.801 1.00 82.31 196 ASN A CA 1
ATOM 1514 C C . ASN A 1 196 ? -13.248 23.140 -15.113 1.00 82.31 196 ASN A C 1
ATOM 1516 O O . ASN A 1 196 ? -12.211 22.591 -15.473 1.00 82.31 196 ASN A O 1
ATOM 1520 N N . TYR A 1 197 ? -14.014 22.594 -14.174 1.00 82.81 197 TYR A N 1
ATOM 1521 C CA . TYR A 1 197 ? -13.873 21.242 -13.640 1.00 82.81 197 TYR A CA 1
ATOM 1522 C C . TYR A 1 197 ? -15.138 20.414 -13.904 1.00 82.81 197 TYR A C 1
ATOM 1524 O O . TYR A 1 197 ? -16.231 20.963 -14.061 1.00 82.81 197 TYR A O 1
ATOM 1532 N N . ARG A 1 198 ? -14.984 19.089 -13.944 1.00 85.12 198 ARG A N 1
ATOM 1533 C CA . ARG A 1 198 ? -16.086 18.120 -13.914 1.00 85.12 198 ARG A CA 1
ATOM 1534 C C . ARG A 1 198 ? -15.883 17.160 -12.749 1.00 85.12 198 ARG A C 1
ATOM 1536 O O . ARG A 1 198 ? -14.744 16.874 -12.393 1.00 85.12 198 ARG A O 1
ATOM 1543 N N . VAL A 1 199 ? -16.978 16.698 -12.161 1.00 84.94 199 VAL A N 1
ATOM 1544 C CA . VAL A 1 199 ? -16.951 15.625 -11.166 1.00 84.94 199 VAL A CA 1
ATOM 1545 C C . VAL A 1 199 ? -17.294 14.336 -11.894 1.00 84.94 199 VAL A C 1
ATOM 1547 O O . VAL A 1 199 ? -18.311 14.275 -12.585 1.00 84.94 199 VAL A O 1
ATOM 1550 N N . GLU A 1 200 ? -16.413 13.348 -11.805 1.00 89.69 200 GLU A N 1
ATOM 1551 C CA . GLU A 1 200 ? -16.606 12.031 -12.407 1.00 89.69 200 GLU A CA 1
ATOM 1552 C C . GLU A 1 200 ? -16.480 10.948 -11.350 1.00 89.69 200 GLU A C 1
ATOM 1554 O O . GLU A 1 200 ? -15.702 11.077 -10.406 1.00 89.69 200 GLU A O 1
ATOM 1559 N N . GLN A 1 201 ? -17.225 9.862 -11.534 1.00 90.25 201 GLN A N 1
ATOM 1560 C CA . GLN A 1 201 ? -17.057 8.689 -10.697 1.00 90.25 201 GLN A CA 1
ATOM 1561 C C . GLN A 1 201 ? -15.765 7.973 -11.087 1.00 90.25 201 GLN A C 1
ATOM 1563 O O . GLN A 1 201 ? -15.570 7.612 -12.250 1.00 90.25 201 GLN A O 1
ATOM 1568 N N . SER A 1 202 ? -14.906 7.750 -10.103 1.00 90.81 202 SER A N 1
ATOM 1569 C CA . SER A 1 202 ? -13.626 7.071 -10.247 1.00 90.81 202 SER A CA 1
ATOM 1570 C C . SER A 1 202 ? -13.568 5.876 -9.299 1.00 90.81 202 SER A C 1
ATOM 1572 O O . SER A 1 202 ? -14.275 5.812 -8.290 1.00 90.81 202 SER A O 1
ATOM 1574 N N . GLN A 1 203 ? -12.732 4.899 -9.629 1.00 93.19 203 GLN A N 1
ATOM 1575 C CA . GLN A 1 203 ? -12.410 3.788 -8.738 1.00 93.19 203 GLN A CA 1
ATOM 1576 C C . GLN A 1 203 ? -10.945 3.871 -8.340 1.00 93.19 203 GLN A C 1
ATOM 1578 O O . GLN A 1 203 ? -10.133 4.451 -9.061 1.00 93.19 203 GLN A O 1
ATOM 1583 N N . ILE A 1 204 ? -10.595 3.270 -7.203 1.00 93.25 204 ILE A N 1
ATOM 1584 C CA . ILE A 1 204 ? -9.201 3.224 -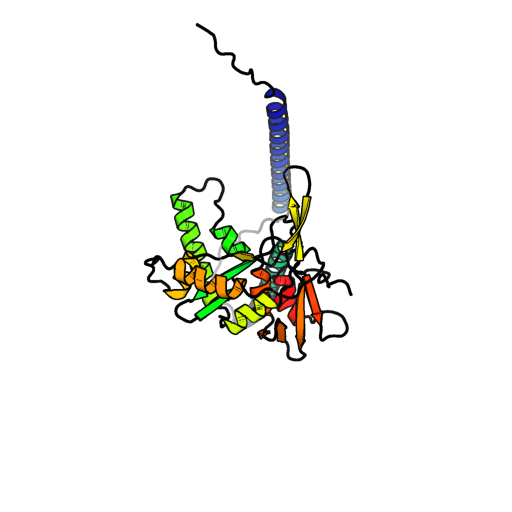6.767 1.00 93.25 204 ILE A CA 1
ATOM 1585 C C . ILE A 1 204 ? -8.336 2.572 -7.858 1.00 93.25 204 ILE A C 1
ATOM 1587 O O . ILE A 1 204 ? -8.630 1.483 -8.340 1.00 93.25 204 ILE A O 1
ATOM 1591 N N . GLY A 1 205 ? -7.284 3.248 -8.308 1.00 94.75 205 GLY A N 1
ATOM 1592 C CA . GLY A 1 205 ? -6.372 2.711 -9.315 1.00 94.75 205 GLY A CA 1
ATOM 1593 C C . GLY A 1 205 ? -5.561 1.525 -8.790 1.00 94.75 205 GLY A C 1
ATOM 1594 O O . GLY A 1 205 ? -5.556 1.229 -7.594 1.00 94.75 205 GLY A O 1
ATOM 1595 N N . VAL A 1 206 ? -4.799 0.884 -9.675 1.00 95.19 206 VAL A N 1
ATOM 1596 C CA . VAL A 1 206 ? -3.757 -0.072 -9.281 1.00 95.19 206 VAL A CA 1
ATOM 1597 C C . VAL A 1 206 ? -2.428 0.379 -9.869 1.00 95.19 206 VAL A C 1
ATOM 1599 O O . VAL A 1 206 ? -2.282 0.493 -11.083 1.00 95.19 206 VAL A O 1
ATOM 1602 N N . THR A 1 207 ? -1.456 0.625 -8.997 1.00 94.69 207 THR A N 1
ATOM 1603 C CA . THR A 1 207 ? -0.075 0.926 -9.379 1.00 94.69 207 THR A CA 1
ATOM 1604 C C . THR A 1 207 ? 0.761 -0.334 -9.198 1.00 94.69 207 THR A C 1
ATOM 1606 O O . THR A 1 207 ? 0.660 -1.009 -8.177 1.00 94.69 207 THR A O 1
ATOM 1609 N N . TYR A 1 208 ? 1.604 -0.673 -10.167 1.00 94.06 208 TYR A N 1
ATOM 1610 C CA . TYR A 1 208 ? 2.425 -1.880 -10.107 1.00 94.06 208 TYR A CA 1
ATOM 1611 C C . TYR A 1 208 ? 3.786 -1.662 -10.764 1.00 94.06 208 TYR A C 1
ATOM 1613 O O . TYR A 1 208 ? 3.988 -0.732 -11.542 1.00 94.06 208 TYR A O 1
ATOM 1621 N N . SER A 1 209 ? 4.728 -2.551 -10.450 1.00 92.69 209 SER A N 1
ATOM 1622 C CA . SER A 1 209 ? 6.043 -2.605 -11.085 1.00 92.69 209 SER A CA 1
ATOM 1623 C C . SER A 1 209 ? 6.270 -3.999 -11.659 1.00 92.69 209 SER A C 1
ATOM 1625 O O . SER A 1 209 ? 6.251 -5.001 -10.933 1.00 92.69 209 SER A O 1
ATOM 1627 N N . THR A 1 210 ? 6.484 -4.065 -12.974 1.00 91.38 210 THR A N 1
ATOM 1628 C CA . THR A 1 210 ? 6.812 -5.307 -13.692 1.00 91.38 210 THR A CA 1
ATOM 1629 C C . THR A 1 210 ? 8.107 -5.903 -13.159 1.00 91.38 210 THR A C 1
ATOM 1631 O O . THR A 1 210 ? 8.158 -7.080 -12.815 1.00 91.38 210 THR A O 1
ATOM 1634 N N . TRP A 1 211 ? 9.121 -5.060 -12.955 1.00 90.31 211 TRP A N 1
ATOM 1635 C CA . TRP A 1 211 ? 10.401 -5.469 -12.387 1.00 90.31 211 TRP A CA 1
ATOM 1636 C C . TRP A 1 211 ? 10.247 -6.068 -10.983 1.00 90.31 211 TRP A C 1
ATOM 1638 O O . TRP A 1 211 ? 10.839 -7.104 -10.679 1.00 90.31 211 TRP A O 1
ATOM 1648 N N . LEU A 1 212 ? 9.444 -5.433 -10.121 1.00 92.44 212 LEU A N 1
ATOM 1649 C CA . LEU A 1 212 ? 9.195 -5.929 -8.766 1.00 92.44 212 LEU A CA 1
ATOM 1650 C C . LEU A 1 212 ? 8.485 -7.290 -8.797 1.00 92.44 212 LEU A C 1
ATOM 1652 O O . LEU A 1 212 ? 8.891 -8.213 -8.093 1.00 92.44 212 LEU A O 1
ATOM 1656 N N . SER A 1 213 ? 7.469 -7.428 -9.650 1.00 93.56 213 SER A N 1
ATOM 1657 C CA . SER A 1 213 ? 6.702 -8.669 -9.829 1.00 93.56 213 SER A CA 1
ATOM 1658 C C . SER A 1 213 ? 7.568 -9.807 -10.381 1.00 93.56 213 SER A C 1
ATOM 1660 O O . SER A 1 213 ? 7.509 -10.938 -9.895 1.00 93.56 213 SER A O 1
ATOM 1662 N N . ASP A 1 214 ? 8.470 -9.507 -11.315 1.00 90.62 214 ASP A N 1
ATOM 1663 C CA . ASP A 1 214 ? 9.473 -10.456 -11.804 1.00 90.62 214 ASP A CA 1
ATOM 1664 C C . ASP A 1 214 ? 10.425 -10.903 -10.706 1.00 90.62 214 ASP A C 1
ATOM 1666 O O . ASP A 1 214 ? 10.745 -12.090 -10.586 1.00 90.62 214 ASP A O 1
ATOM 1670 N N . LYS A 1 215 ? 10.875 -9.956 -9.879 1.00 90.75 215 LYS A N 1
ATOM 1671 C CA . LYS A 1 215 ? 11.776 -10.256 -8.771 1.00 90.75 215 LYS A CA 1
ATOM 1672 C C . LYS A 1 215 ? 11.115 -11.161 -7.738 1.00 90.75 215 LYS A C 1
ATOM 1674 O O . LYS A 1 215 ? 11.768 -12.065 -7.224 1.00 90.75 215 LYS A O 1
ATOM 1679 N N . ILE A 1 216 ? 9.832 -10.953 -7.466 1.00 92.75 216 ILE A N 1
ATOM 1680 C CA . ILE A 1 216 ? 9.029 -11.813 -6.591 1.00 92.75 216 ILE A CA 1
ATOM 1681 C C . ILE A 1 216 ? 8.845 -13.206 -7.221 1.00 92.75 216 ILE A C 1
ATOM 1683 O O . ILE A 1 216 ? 9.048 -14.214 -6.544 1.00 92.75 216 ILE A O 1
ATOM 1687 N N . SER A 1 217 ? 8.536 -13.273 -8.519 1.00 90.12 217 SER A N 1
ATOM 1688 C CA . SER A 1 217 ? 8.228 -14.522 -9.235 1.00 90.12 217 SER A CA 1
ATOM 1689 C C . SER A 1 217 ? 9.448 -15.423 -9.481 1.00 90.12 217 SER A C 1
ATOM 1691 O O . SER A 1 217 ? 9.343 -16.655 -9.452 1.00 90.12 217 SER A O 1
ATOM 1693 N N . TYR A 1 218 ? 10.621 -14.835 -9.733 1.00 84.25 218 TYR A N 1
ATOM 1694 C CA . TYR A 1 218 ? 11.851 -15.564 -10.079 1.00 84.25 218 TYR A CA 1
ATOM 1695 C C . TYR A 1 218 ? 12.966 -15.467 -9.028 1.00 84.25 218 TYR A C 1
ATOM 1697 O 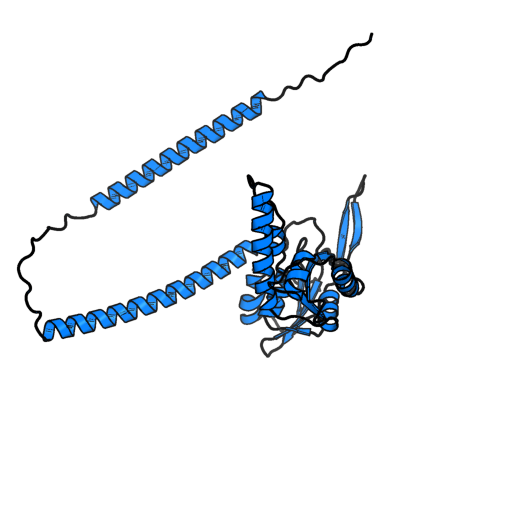O . TYR A 1 218 ? 13.948 -16.205 -9.112 1.00 84.25 218 TYR A O 1
ATOM 1705 N N . GLY A 1 219 ? 12.835 -14.606 -8.017 1.00 76.38 219 GLY A N 1
ATOM 1706 C CA . GLY A 1 219 ? 13.834 -14.453 -6.961 1.00 76.38 219 GLY A CA 1
ATOM 1707 C C . GLY A 1 219 ? 15.155 -13.838 -7.445 1.00 76.38 219 GLY A C 1
ATOM 1708 O O . GLY A 1 219 ? 15.201 -12.868 -8.209 1.00 76.38 219 GLY A O 1
ATOM 1709 N N . THR A 1 220 ? 16.284 -14.350 -6.951 1.00 61.59 220 THR A N 1
ATOM 1710 C CA . THR A 1 220 ? 17.627 -13.816 -7.249 1.00 61.59 220 THR A CA 1
ATOM 1711 C C . THR A 1 220 ? 18.110 -14.069 -8.678 1.00 61.59 220 THR A C 1
ATOM 1713 O O . THR A 1 220 ? 18.939 -13.297 -9.159 1.00 61.59 220 THR A O 1
ATOM 1716 N N . ASP A 1 221 ? 17.540 -15.049 -9.382 1.00 58.62 221 ASP A N 1
ATOM 1717 C CA . ASP A 1 221 ? 17.914 -15.444 -10.748 1.00 58.62 221 ASP A CA 1
ATOM 1718 C C . ASP A 1 221 ? 17.281 -14.522 -11.810 1.00 58.62 221 ASP A C 1
ATOM 1720 O O . ASP A 1 221 ? 16.464 -14.922 -12.637 1.00 58.62 221 ASP A O 1
ATOM 1724 N N . SER A 1 222 ? 17.620 -13.231 -11.791 1.00 51.44 222 SER A N 1
ATOM 1725 C CA . SER A 1 222 ? 16.984 -12.242 -12.670 1.00 51.44 222 SER A CA 1
ATOM 1726 C C . SER A 1 222 ? 17.645 -12.174 -14.054 1.00 51.44 222 SER A C 1
ATOM 1728 O O . SER A 1 222 ? 18.561 -11.376 -14.272 1.00 51.44 222 SER A O 1
ATOM 1730 N N . ARG A 1 223 ? 17.117 -12.926 -15.024 1.00 56.47 223 ARG A N 1
ATOM 1731 C CA . ARG A 1 223 ? 16.831 -12.322 -16.333 1.00 56.47 223 ARG A CA 1
ATOM 1732 C C . ARG A 1 223 ? 15.382 -11.858 -16.251 1.00 56.47 223 ARG A C 1
ATOM 1734 O O . ARG A 1 223 ? 14.507 -12.713 -16.209 1.00 56.47 223 ARG A O 1
ATOM 1741 N N . VAL A 1 224 ? 15.166 -10.544 -16.158 1.00 57.34 224 VAL A N 1
ATOM 1742 C CA . VAL A 1 224 ? 13.848 -9.924 -16.384 1.00 57.34 224 VAL A CA 1
ATOM 1743 C C . VAL A 1 224 ? 13.382 -10.472 -17.726 1.00 57.34 224 VAL A C 1
ATOM 1745 O O . VAL A 1 224 ? 14.060 -10.267 -18.739 1.00 57.34 224 VAL A O 1
ATOM 1748 N N . ARG A 1 225 ? 12.356 -11.320 -17.701 1.00 63.47 225 ARG A N 1
ATOM 1749 C CA . ARG A 1 225 ? 11.715 -11.766 -18.935 1.00 63.47 225 ARG A CA 1
ATOM 1750 C C . ARG A 1 225 ? 10.720 -10.674 -19.293 1.00 63.47 225 ARG A C 1
ATOM 1752 O O . ARG A 1 225 ? 10.382 -9.848 -18.456 1.00 63.47 225 ARG A O 1
ATOM 1759 N N . ASP A 1 226 ? 10.320 -10.614 -20.549 1.00 65.69 226 ASP A N 1
ATOM 1760 C CA . ASP A 1 226 ? 9.288 -9.675 -20.979 1.00 65.69 226 ASP A CA 1
ATOM 1761 C C . ASP A 1 226 ? 7.918 -10.174 -20.479 1.00 65.69 226 ASP A C 1
ATOM 1763 O O . ASP A 1 226 ? 7.089 -10.631 -21.256 1.00 65.69 226 ASP A O 1
ATOM 1767 N N . SER A 1 227 ? 7.753 -10.223 -19.151 1.00 80.00 227 SER A N 1
ATOM 1768 C CA . SER A 1 227 ? 6.579 -10.729 -18.425 1.00 80.00 227 SER A CA 1
ATOM 1769 C C . SER A 1 227 ? 5.570 -9.622 -18.122 1.00 80.00 227 SER A C 1
ATOM 1771 O O . SER A 1 227 ? 4.699 -9.756 -17.261 1.00 80.00 227 SER A O 1
ATOM 1773 N N . GLU A 1 228 ? 5.699 -8.491 -18.819 1.00 87.31 228 GLU A N 1
ATOM 1774 C CA . GLU A 1 228 ? 4.772 -7.373 -18.715 1.00 87.31 228 GLU A CA 1
ATOM 1775 C C . GLU A 1 228 ? 3.344 -7.830 -19.024 1.00 87.31 228 GLU A C 1
ATOM 1777 O O . GLU A 1 228 ? 2.434 -7.488 -18.278 1.00 87.31 228 GLU A O 1
ATOM 1782 N N . ALA A 1 229 ? 3.153 -8.679 -20.039 1.00 88.50 229 ALA A N 1
ATOM 1783 C CA . ALA A 1 229 ? 1.837 -9.193 -20.408 1.00 88.50 229 ALA A CA 1
ATOM 1784 C C . ALA A 1 229 ? 1.171 -9.993 -19.272 1.00 88.50 229 ALA A C 1
ATOM 1786 O O . ALA A 1 229 ? -0.002 -9.774 -18.976 1.00 88.50 229 ALA A O 1
ATOM 1787 N N . GLU A 1 230 ? 1.905 -10.889 -18.608 1.00 90.12 230 GLU A N 1
ATOM 1788 C CA . GLU A 1 230 ? 1.398 -11.686 -17.489 1.00 90.12 230 GLU A CA 1
ATOM 1789 C C . GLU A 1 230 ? 1.074 -10.816 -16.271 1.00 90.12 230 GLU A C 1
ATOM 1791 O O . GLU A 1 230 ? 0.033 -11.002 -15.641 1.00 90.12 230 GLU A O 1
ATOM 1796 N N . VAL A 1 231 ? 1.938 -9.845 -15.953 1.00 91.31 231 VAL A N 1
ATOM 1797 C CA . VAL A 1 231 ? 1.710 -8.913 -14.840 1.00 91.31 231 VAL A CA 1
ATOM 1798 C C . VAL A 1 231 ? 0.495 -8.031 -15.123 1.00 91.31 231 VAL A C 1
ATOM 1800 O O . VAL A 1 231 ? -0.391 -7.935 -14.279 1.00 91.31 231 VAL A O 1
ATOM 1803 N N . VAL A 1 232 ? 0.416 -7.433 -16.314 1.00 93.00 232 VAL A N 1
ATOM 1804 C CA . VAL A 1 232 ? -0.714 -6.594 -16.739 1.00 93.00 232 VAL A CA 1
ATOM 1805 C C . VAL A 1 232 ? -2.011 -7.394 -16.702 1.00 93.00 232 VAL A C 1
ATOM 1807 O O . VAL A 1 232 ? -2.981 -6.929 -16.114 1.00 93.00 232 VAL A O 1
ATOM 1810 N N . SER A 1 233 ? -2.025 -8.610 -17.257 1.00 92.12 233 SER A N 1
ATOM 1811 C CA . SER A 1 233 ? -3.210 -9.475 -17.243 1.00 92.12 233 SER A CA 1
ATOM 1812 C C . SER A 1 233 ? -3.681 -9.767 -15.818 1.00 92.12 233 SER A C 1
ATOM 1814 O O . SER A 1 233 ? -4.871 -9.660 -15.539 1.00 92.12 233 SER A O 1
ATOM 1816 N N . ALA A 1 234 ? -2.760 -10.096 -14.908 1.00 91.62 234 ALA A N 1
ATOM 1817 C CA . ALA A 1 234 ? -3.097 -10.397 -13.520 1.00 91.62 234 ALA A CA 1
ATOM 1818 C C . ALA A 1 234 ? -3.618 -9.171 -12.750 1.00 91.62 234 ALA A C 1
ATOM 1820 O O . ALA A 1 234 ? -4.465 -9.316 -11.870 1.00 91.62 234 ALA A O 1
ATOM 1821 N N . ILE A 1 235 ? -3.107 -7.973 -13.055 1.00 93.75 235 ILE A N 1
ATOM 1822 C CA . ILE A 1 235 ? -3.562 -6.713 -12.452 1.00 93.75 235 ILE A CA 1
ATOM 1823 C C . ILE A 1 235 ? -4.928 -6.292 -13.006 1.00 93.75 235 ILE A C 1
ATOM 1825 O O . ILE A 1 235 ? -5.786 -5.864 -12.232 1.00 93.75 235 ILE A O 1
ATOM 1829 N N . LEU A 1 236 ? -5.149 -6.434 -14.316 1.00 94.12 236 LEU A N 1
ATOM 1830 C CA . LEU A 1 236 ? -6.429 -6.111 -14.951 1.00 94.12 236 LEU A CA 1
ATOM 1831 C C . LEU A 1 236 ? -7.573 -6.947 -14.374 1.00 94.12 236 LEU A C 1
ATOM 1833 O O . LEU A 1 236 ? -8.630 -6.396 -14.090 1.00 94.12 236 LEU A O 1
ATOM 1837 N N . GLU A 1 237 ? -7.338 -8.230 -14.096 1.00 91.75 237 GLU A N 1
ATOM 1838 C CA . GLU A 1 237 ? -8.345 -9.108 -13.485 1.00 91.75 237 GLU A CA 1
ATOM 1839 C C . GLU A 1 237 ? -8.828 -8.597 -12.113 1.00 91.75 237 GLU A C 1
ATOM 1841 O O . GLU A 1 237 ? -10.003 -8.725 -11.768 1.00 91.75 237 GLU A O 1
ATOM 1846 N N . VAL A 1 238 ? -7.949 -7.942 -11.345 1.00 91.56 238 VAL A N 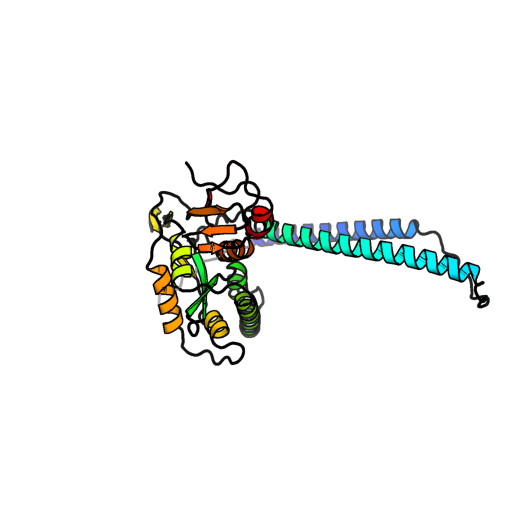1
ATOM 1847 C CA . VAL A 1 238 ? -8.326 -7.275 -10.088 1.00 91.56 238 VAL A CA 1
ATOM 1848 C C . VAL A 1 238 ? -9.068 -5.963 -10.361 1.00 91.56 238 VAL A C 1
ATOM 1850 O O . VAL A 1 238 ? -10.118 -5.712 -9.772 1.00 91.56 238 VAL A O 1
ATOM 1853 N N . TYR A 1 239 ? -8.539 -5.139 -11.269 1.00 92.31 239 TYR A N 1
ATOM 1854 C CA . TYR A 1 239 ? -9.048 -3.798 -11.575 1.00 92.31 239 TYR A CA 1
ATOM 1855 C C . TYR A 1 239 ? -10.448 -3.789 -12.215 1.00 92.31 239 TYR A C 1
ATOM 1857 O O . TYR A 1 239 ? -11.222 -2.855 -12.005 1.00 92.31 239 TYR A O 1
ATOM 1865 N N . GLU A 1 240 ? -10.805 -4.822 -12.977 1.00 91.56 240 GLU A N 1
ATOM 1866 C CA . GLU A 1 240 ? -12.095 -4.926 -13.677 1.00 91.56 240 GLU A CA 1
ATOM 1867 C C . GLU A 1 240 ? -13.296 -5.178 -12.747 1.00 91.56 240 GLU A C 1
ATOM 1869 O O . GLU A 1 240 ? -14.441 -5.182 -13.205 1.00 91.56 240 GLU A O 1
ATOM 1874 N N . THR A 1 241 ? -13.066 -5.356 -11.442 1.00 87.81 241 THR A N 1
ATOM 1875 C CA . THR A 1 241 ? -14.126 -5.616 -10.461 1.00 87.81 241 THR A CA 1
ATOM 1876 C C . THR A 1 241 ? -14.359 -4.395 -9.558 1.00 87.81 241 THR A C 1
ATOM 1878 O O . THR A 1 241 ? -13.807 -4.337 -8.454 1.00 87.81 241 THR A O 1
ATOM 1881 N N . PRO A 1 242 ? -15.191 -3.420 -9.976 1.00 88.94 242 PRO A N 1
ATOM 1882 C CA . PRO A 1 242 ? -15.407 -2.195 -9.218 1.00 88.94 242 PRO A CA 1
ATOM 1883 C C . PRO A 1 242 ? -16.082 -2.459 -7.870 1.00 88.94 242 PRO A C 1
ATOM 1885 O O . PRO A 1 242 ? -16.955 -3.327 -7.732 1.00 88.94 242 PRO A O 1
ATOM 1888 N N . GLY A 1 243 ? -15.705 -1.654 -6.879 1.00 90.38 243 GLY A N 1
ATOM 1889 C CA . GLY A 1 243 ? -16.342 -1.626 -5.568 1.00 90.38 243 GLY A CA 1
ATOM 1890 C C . GLY A 1 243 ? -17.713 -0.941 -5.547 1.00 90.38 243 GLY A C 1
ATOM 1891 O O . GLY A 1 243 ? -18.234 -0.542 -6.598 1.00 90.38 243 GLY A O 1
ATOM 1892 N N . PRO A 1 244 ? -18.330 -0.824 -4.355 1.00 91.62 244 PRO A N 1
ATOM 1893 C CA . PRO A 1 244 ? -19.629 -0.178 -4.190 1.00 91.62 244 PRO A CA 1
ATOM 1894 C C . PRO A 1 244 ? -19.577 1.295 -4.609 1.00 91.62 244 PRO A C 1
ATOM 1896 O O . PRO A 1 244 ? -18.537 1.944 -4.522 1.00 91.62 244 PRO A O 1
ATOM 1899 N N . HIS A 1 245 ? -20.703 1.812 -5.088 1.00 88.38 245 HIS A N 1
ATOM 1900 C CA . HIS A 1 245 ? -20.831 3.217 -5.458 1.00 88.38 245 HIS A CA 1
ATOM 1901 C C . HIS A 1 245 ? -21.077 4.066 -4.208 1.00 88.38 245 HIS A C 1
ATOM 1903 O O . HIS A 1 245 ? -21.959 3.725 -3.427 1.00 88.38 245 HIS A O 1
ATOM 1909 N N . GLU A 1 246 ? -20.319 5.150 -4.050 1.00 84.69 246 GLU A N 1
ATOM 1910 C CA . GLU A 1 246 ? -20.456 6.110 -2.952 1.00 84.69 246 GLU A CA 1
ATOM 1911 C C . GLU A 1 246 ? -20.274 7.543 -3.465 1.00 84.69 246 GLU A C 1
ATOM 1913 O O . GLU A 1 246 ? -19.421 7.802 -4.323 1.00 84.69 246 GLU A O 1
ATOM 1918 N N . GLU A 1 247 ? -21.042 8.475 -2.897 1.00 81.44 247 GLU A N 1
ATOM 1919 C CA . GLU A 1 247 ? -20.979 9.924 -3.162 1.00 81.44 247 GLU A CA 1
ATOM 1920 C C . GLU A 1 247 ? -19.945 10.596 -2.235 1.00 81.44 247 GLU A C 1
ATOM 1922 O O . GLU A 1 247 ? -20.212 11.566 -1.527 1.00 81.44 247 GLU A O 1
ATOM 1927 N N . SER A 1 248 ? -18.744 10.022 -2.171 1.00 84.12 248 SER A N 1
ATOM 1928 C CA . SER A 1 248 ? -17.640 10.508 -1.338 1.00 84.12 248 SER A CA 1
ATOM 1929 C C . SER A 1 248 ? -16.489 10.982 -2.212 1.00 84.12 248 SER A C 1
ATOM 1931 O O . SER A 1 248 ? -16.188 10.366 -3.221 1.00 84.12 248 SER A O 1
ATOM 1933 N N . MET A 1 249 ? -15.769 12.023 -1.789 1.00 83.12 249 MET A N 1
ATOM 1934 C CA . MET A 1 249 ? -14.556 12.509 -2.472 1.00 83.12 249 MET A CA 1
ATOM 1935 C C . MET A 1 249 ? -13.316 11.614 -2.269 1.00 83.12 249 MET A C 1
ATOM 1937 O O . MET A 1 249 ? -12.249 11.882 -2.836 1.00 83.12 249 MET A O 1
ATOM 1941 N N . TYR A 1 250 ? -13.440 10.593 -1.416 1.00 85.31 250 TYR A N 1
ATOM 1942 C CA . TYR A 1 250 ? -12.400 9.630 -1.058 1.00 85.31 250 TYR A CA 1
ATOM 1943 C C . TYR A 1 250 ? -12.963 8.206 -1.087 1.00 85.31 250 TYR A C 1
ATOM 1945 O O . TYR A 1 250 ? -14.113 8.020 -0.676 1.00 85.31 250 TYR A O 1
ATOM 1953 N N . PRO A 1 251 ? -12.171 7.195 -1.484 1.00 90.00 251 PRO A N 1
ATOM 1954 C CA . PRO A 1 251 ? -12.611 5.810 -1.398 1.00 90.00 251 PRO A CA 1
ATOM 1955 C C . PRO A 1 251 ? -12.836 5.426 0.066 1.00 90.00 251 PRO A C 1
ATOM 1957 O O . PRO A 1 251 ? -11.996 5.700 0.926 1.00 90.00 251 PRO A O 1
ATOM 1960 N N . ILE A 1 252 ? -13.965 4.788 0.348 1.00 89.50 252 ILE A N 1
ATOM 1961 C CA . ILE A 1 252 ? -14.336 4.282 1.670 1.00 89.50 252 ILE A CA 1
ATOM 1962 C C . ILE A 1 252 ? -14.088 2.780 1.688 1.00 89.50 252 ILE A C 1
ATOM 1964 O O . ILE A 1 252 ? -14.464 2.080 0.754 1.00 89.50 252 ILE A O 1
ATOM 1968 N N . VAL A 1 253 ? -13.480 2.268 2.752 1.00 91.69 253 VAL A N 1
ATOM 1969 C CA . VAL A 1 253 ? -13.380 0.826 2.988 1.00 91.69 253 VAL A CA 1
ATOM 1970 C C . VAL A 1 253 ? -14.035 0.462 4.312 1.00 91.69 253 VAL A C 1
ATOM 1972 O O . VAL A 1 253 ? -13.690 1.000 5.366 1.00 91.69 253 VAL A O 1
ATOM 1975 N N . ALA A 1 254 ? -14.977 -0.477 4.250 1.00 90.19 254 ALA A N 1
ATOM 1976 C CA . ALA A 1 254 ? -15.616 -1.039 5.428 1.00 90.19 254 ALA A CA 1
ATOM 1977 C C . ALA A 1 254 ? -14.691 -2.074 6.086 1.00 90.19 254 ALA A C 1
ATOM 1979 O O . ALA A 1 254 ? -14.333 -3.096 5.490 1.00 90.19 254 ALA A O 1
ATOM 1980 N N . VAL A 1 255 ? -14.318 -1.812 7.335 1.00 92.38 255 VAL A N 1
ATOM 1981 C CA . VAL A 1 255 ? -13.486 -2.685 8.163 1.00 92.38 255 VAL A CA 1
ATOM 1982 C C . VAL A 1 255 ? -14.323 -3.145 9.346 1.00 92.38 255 VAL A C 1
ATOM 1984 O O . VAL A 1 255 ? -14.639 -2.372 10.250 1.00 92.38 255 VAL A O 1
ATOM 1987 N N . HIS A 1 256 ? -14.676 -4.424 9.353 1.00 93.62 256 HIS A N 1
ATOM 1988 C CA . HIS A 1 256 ? -15.414 -5.013 10.462 1.00 93.62 256 HIS A CA 1
ATOM 1989 C C . HIS A 1 256 ? -14.443 -5.602 11.485 1.00 93.62 256 HIS A C 1
ATOM 1991 O O . HIS A 1 256 ? -13.560 -6.386 11.127 1.00 93.62 256 HIS A O 1
ATOM 1997 N N . ILE A 1 257 ? -14.579 -5.200 12.745 1.00 91.94 257 ILE A N 1
ATOM 1998 C CA . ILE A 1 257 ? -13.675 -5.566 13.834 1.00 91.94 257 ILE A CA 1
ATOM 1999 C C . ILE A 1 257 ? -14.281 -6.735 14.610 1.00 91.94 257 ILE A C 1
ATOM 2001 O O . ILE A 1 257 ? -15.432 -6.670 15.031 1.00 91.94 257 ILE A O 1
ATOM 2005 N N . HIS A 1 258 ? -13.496 -7.796 14.796 1.00 91.19 258 HIS A N 1
ATOM 2006 C CA . HIS A 1 258 ? -13.889 -8.993 15.541 1.00 91.19 258 HIS A CA 1
ATOM 2007 C C . HIS A 1 258 ? -13.290 -8.975 16.951 1.00 91.19 258 HIS A C 1
ATOM 2009 O O . HIS A 1 258 ? -12.263 -8.339 17.198 1.00 91.19 258 HIS A O 1
ATOM 2015 N N . GLU A 1 259 ? -13.908 -9.714 17.874 1.00 84.81 259 GLU A N 1
ATOM 2016 C CA . GLU A 1 259 ? -13.442 -9.829 19.266 1.00 84.81 259 GLU A CA 1
ATOM 2017 C C . GLU A 1 259 ? -12.095 -10.564 19.397 1.00 84.81 259 GLU A C 1
ATOM 2019 O O . GLU A 1 259 ? -11.370 -10.365 20.367 1.00 84.81 259 GLU A O 1
ATOM 2024 N N . ASP A 1 260 ? -11.724 -11.384 18.411 1.00 89.25 260 ASP A N 1
ATOM 2025 C CA . ASP A 1 260 ? -10.543 -12.254 18.430 1.00 89.25 260 ASP A CA 1
ATOM 2026 C C . ASP A 1 260 ? -9.268 -11.606 17.857 1.00 89.25 260 ASP A C 1
ATOM 2028 O O . ASP A 1 260 ? -8.408 -12.290 17.307 1.00 89.25 260 ASP A O 1
ATOM 2032 N N . GLU A 1 261 ? -9.140 -10.284 17.994 1.00 89.38 261 GLU A N 1
ATOM 2033 C CA . GLU A 1 261 ? -8.004 -9.480 17.505 1.00 89.38 261 GLU A CA 1
ATOM 2034 C C . GLU A 1 261 ? -7.766 -9.575 15.986 1.00 89.38 261 GLU A C 1
ATOM 2036 O O . GLU A 1 261 ? -6.646 -9.452 15.471 1.00 89.38 261 GLU A O 1
ATOM 2041 N N . HIS A 1 262 ? -8.853 -9.755 15.238 1.00 93.62 262 HIS A N 1
ATOM 2042 C CA . HIS A 1 262 ? -8.849 -9.738 13.785 1.00 93.62 262 HIS A CA 1
ATOM 2043 C C . HIS A 1 262 ? -9.818 -8.708 13.220 1.00 93.62 262 HIS A C 1
ATOM 2045 O O . HIS A 1 262 ? -10.770 -8.269 13.862 1.00 93.62 262 HIS A O 1
ATOM 2051 N N . VAL A 1 263 ? -9.574 -8.331 11.969 1.00 94.94 263 VAL A N 1
ATOM 2052 C CA . VAL A 1 263 ? -10.523 -7.552 11.174 1.00 94.94 263 VAL A CA 1
ATOM 2053 C C . VAL A 1 263 ? -10.937 -8.347 9.946 1.00 94.94 263 VAL A C 1
ATOM 2055 O O . VAL A 1 263 ? -10.195 -9.212 9.476 1.00 94.94 263 VAL A O 1
ATOM 2058 N N . SER A 1 264 ? -12.099 -8.034 9.390 1.00 96.19 264 SER A N 1
ATOM 2059 C CA . SER A 1 264 ? -12.482 -8.485 8.058 1.00 96.19 264 SER A CA 1
ATOM 2060 C C . SER A 1 264 ? -12.724 -7.310 7.128 1.00 96.19 264 SER A C 1
ATOM 2062 O O . SER A 1 264 ? -13.439 -6.373 7.479 1.00 96.19 264 SER A O 1
ATOM 2064 N N . VAL A 1 265 ? -12.159 -7.409 5.929 1.00 96.00 265 VAL A N 1
ATOM 2065 C CA . VAL A 1 265 ? -12.290 -6.432 4.845 1.00 96.00 265 VAL A CA 1
ATOM 2066 C C . VAL A 1 265 ? -12.704 -7.195 3.594 1.00 96.00 265 VAL A C 1
ATOM 2068 O O . VAL A 1 265 ? -12.042 -8.163 3.225 1.00 96.00 265 VAL A O 1
ATOM 2071 N N . GLY A 1 266 ? -13.843 -6.839 2.992 1.00 92.69 266 GLY A N 1
ATOM 2072 C CA . GLY A 1 266 ? -14.383 -7.574 1.837 1.00 92.69 266 GLY A CA 1
ATOM 2073 C C . GLY A 1 266 ? -14.610 -9.072 2.099 1.00 92.69 266 GLY A C 1
ATOM 2074 O O . GLY A 1 266 ? -14.476 -9.883 1.195 1.00 92.69 266 GLY A O 1
ATOM 2075 N N . GLY A 1 267 ? -14.874 -9.472 3.349 1.00 94.19 267 GLY A N 1
ATOM 2076 C CA . GLY A 1 267 ? -14.987 -10.885 3.745 1.00 94.19 267 GLY A CA 1
ATOM 2077 C C . GLY A 1 267 ? -13.652 -11.615 3.953 1.00 94.19 267 GLY A C 1
ATOM 2078 O O . GLY A 1 267 ? -13.645 -12.757 4.409 1.00 94.19 267 GLY A O 1
ATOM 2079 N N . VAL A 1 268 ? -12.511 -10.968 3.698 1.00 97.38 268 VAL A N 1
ATOM 2080 C CA . VAL A 1 268 ? -11.180 -11.527 3.959 1.00 97.38 268 VAL A CA 1
ATOM 2081 C C . VAL A 1 268 ? -10.774 -11.225 5.395 1.00 97.38 268 VAL A C 1
ATOM 2083 O O . VAL A 1 268 ? -10.728 -10.069 5.811 1.00 97.38 268 VAL A O 1
ATOM 2086 N N . ARG A 1 269 ? -10.441 -12.270 6.157 1.00 96.88 269 ARG A N 1
ATOM 2087 C CA . ARG A 1 269 ? -9.948 -12.148 7.533 1.00 96.88 269 ARG A CA 1
ATOM 2088 C C . ARG A 1 269 ? -8.472 -11.756 7.552 1.00 96.88 269 ARG A C 1
ATOM 2090 O O . ARG A 1 269 ? -7.632 -12.420 6.937 1.00 96.88 269 ARG A O 1
ATOM 2097 N N . LEU A 1 270 ? -8.150 -10.702 8.292 1.00 97.12 270 LEU A N 1
ATOM 2098 C CA . LEU A 1 270 ? -6.838 -10.070 8.347 1.00 97.12 270 LEU A CA 1
ATOM 2099 C C . LEU A 1 270 ? -6.374 -9.911 9.800 1.00 97.12 270 LEU A C 1
ATOM 2101 O O . LEU A 1 270 ? -7.153 -9.603 10.701 1.00 97.12 270 LEU A O 1
ATOM 2105 N N . SER A 1 271 ? -5.072 -10.083 10.025 1.00 95.81 271 SER A N 1
ATOM 2106 C CA . SER A 1 271 ? -4.419 -9.576 11.238 1.00 95.81 271 SER A CA 1
ATOM 2107 C C . SER A 1 271 ? -4.220 -8.058 11.150 1.00 95.81 271 SER A C 1
ATOM 2109 O O . SER A 1 271 ? -4.221 -7.500 10.049 1.00 95.81 271 SER A O 1
ATOM 2111 N N . ALA A 1 272 ? -3.944 -7.397 12.280 1.00 94.00 272 ALA A N 1
ATOM 2112 C CA . ALA A 1 272 ? -3.566 -5.979 12.303 1.00 94.00 272 ALA A CA 1
ATOM 2113 C C . ALA A 1 272 ? -2.418 -5.668 11.326 1.00 94.00 272 ALA A C 1
ATOM 2115 O O . ALA A 1 272 ? -2.480 -4.716 10.553 1.00 94.00 272 ALA A O 1
ATOM 2116 N N . ARG A 1 273 ? -1.401 -6.538 11.287 1.00 94.50 273 ARG A N 1
ATOM 2117 C CA . ARG A 1 273 ? -0.271 -6.415 10.359 1.00 94.50 273 ARG A CA 1
ATOM 2118 C C . ARG A 1 273 ? -0.711 -6.488 8.896 1.00 94.50 273 ARG A C 1
ATOM 2120 O O . ARG A 1 273 ? -0.212 -5.727 8.078 1.00 94.50 273 ARG A O 1
ATOM 2127 N N . ASN A 1 274 ? -1.626 -7.394 8.557 1.00 96.12 274 ASN A N 1
ATOM 2128 C CA . ASN A 1 274 ? -2.116 -7.518 7.184 1.00 96.12 274 ASN A CA 1
ATOM 2129 C C . ASN A 1 274 ? -2.930 -6.295 6.760 1.00 96.12 274 ASN A C 1
ATOM 2131 O O . ASN A 1 274 ? -2.723 -5.796 5.658 1.00 96.12 274 ASN A O 1
ATOM 2135 N N . LEU A 1 275 ? -3.796 -5.791 7.647 1.00 95.81 275 LEU A N 1
ATOM 2136 C CA . LEU A 1 275 ? -4.516 -4.544 7.405 1.00 95.81 275 LEU A CA 1
ATOM 2137 C C . LEU A 1 275 ? -3.531 -3.391 7.200 1.00 95.81 275 LEU A C 1
ATOM 2139 O O . LEU A 1 275 ? -3.653 -2.660 6.226 1.00 95.81 275 LEU A O 1
ATOM 2143 N N . ARG A 1 276 ? -2.523 -3.260 8.069 1.00 93.88 276 ARG A N 1
ATOM 2144 C CA . ARG A 1 276 ? -1.466 -2.254 7.931 1.00 93.88 276 ARG A CA 1
ATOM 2145 C C . ARG A 1 276 ? -0.817 -2.302 6.553 1.00 93.88 276 ARG A C 1
ATOM 2147 O O . ARG A 1 276 ? -0.693 -1.262 5.925 1.00 93.88 276 ARG A O 1
ATOM 2154 N N . ASP A 1 277 ? -0.402 -3.488 6.108 1.00 94.19 277 ASP A N 1
ATOM 2155 C CA . ASP A 1 277 ? 0.312 -3.675 4.843 1.00 94.19 277 ASP A CA 1
ATOM 2156 C C . ASP A 1 277 ? -0.570 -3.271 3.635 1.00 94.19 277 ASP A C 1
ATOM 2158 O O . ASP A 1 277 ? -0.079 -2.649 2.694 1.00 94.19 277 ASP A O 1
ATOM 2162 N N . ILE A 1 278 ? -1.887 -3.513 3.701 1.00 95.44 278 ILE A N 1
ATOM 2163 C CA . ILE A 1 278 ? -2.859 -3.007 2.714 1.00 95.44 278 ILE A CA 1
ATOM 2164 C C . ILE A 1 278 ? -2.978 -1.484 2.811 1.00 95.44 278 ILE A C 1
ATOM 2166 O O . ILE A 1 278 ? -2.842 -0.784 1.810 1.00 95.44 278 ILE A O 1
ATOM 2170 N N . LEU A 1 279 ? -3.182 -0.943 4.012 1.00 93.19 279 LEU A N 1
ATOM 2171 C CA . LEU A 1 279 ? -3.375 0.490 4.209 1.00 93.19 279 LEU A CA 1
ATOM 2172 C C . LEU A 1 279 ? -2.161 1.303 3.763 1.00 93.19 279 LEU A C 1
ATOM 2174 O O . LEU A 1 279 ? -2.353 2.347 3.151 1.00 93.19 279 LEU A O 1
ATOM 2178 N N . ILE A 1 280 ? -0.932 0.835 4.012 1.00 92.69 280 ILE A N 1
ATOM 2179 C CA . ILE A 1 280 ? 0.290 1.524 3.567 1.00 92.69 280 ILE A CA 1
ATOM 2180 C C . ILE A 1 280 ? 0.534 1.414 2.061 1.00 92.69 280 ILE A C 1
ATOM 2182 O O . ILE A 1 280 ? 1.315 2.203 1.527 1.00 92.69 280 ILE A O 1
ATOM 2186 N N . SER A 1 281 ? -0.126 0.477 1.375 1.00 94.88 281 SER A N 1
ATOM 2187 C CA . SER A 1 281 ? -0.030 0.332 -0.080 1.00 94.88 281 SER A CA 1
ATOM 2188 C C . SER A 1 281 ? -0.826 1.371 -0.860 1.00 94.88 281 SER A C 1
ATOM 2190 O O . SER A 1 281 ? -0.592 1.542 -2.050 1.00 94.88 281 SER A O 1
ATOM 2192 N N . ILE A 1 282 ? -1.734 2.100 -0.205 1.00 93.12 282 ILE A N 1
ATOM 2193 C CA . ILE A 1 282 ? -2.508 3.150 -0.871 1.00 93.12 282 ILE A CA 1
ATOM 2194 C C . ILE A 1 282 ? -1.568 4.323 -1.222 1.00 93.12 282 ILE A C 1
ATOM 2196 O O . ILE A 1 282 ? -0.750 4.729 -0.391 1.00 93.12 282 ILE A O 1
ATOM 2200 N N . SER A 1 283 ? -1.651 4.864 -2.431 1.00 89.56 283 SER A N 1
ATOM 2201 C CA . SER A 1 283 ? -0.969 6.085 -2.887 1.00 89.56 283 SER A CA 1
ATOM 2202 C C . SER A 1 283 ? -1.985 7.146 -3.321 1.00 89.56 283 SER A C 1
ATOM 2204 O O . SER A 1 283 ? -3.180 6.859 -3.410 1.00 89.56 283 SER A O 1
ATOM 2206 N N . GLY A 1 284 ? -1.513 8.370 -3.580 1.00 87.12 284 GLY A N 1
ATOM 2207 C CA . GLY A 1 284 ? -2.364 9.489 -3.985 1.00 87.12 284 GLY A CA 1
ATOM 2208 C C . GLY A 1 284 ? -3.278 9.945 -2.849 1.00 87.12 284 GLY A C 1
ATOM 2209 O O . GLY A 1 284 ? -2.815 10.185 -1.724 1.00 87.12 284 GLY A O 1
ATOM 2210 N N . ARG A 1 285 ? -4.578 10.068 -3.133 1.00 81.19 285 ARG A N 1
ATOM 2211 C CA . ARG A 1 285 ? -5.603 10.264 -2.098 1.00 81.19 285 ARG A CA 1
ATOM 2212 C C . ARG A 1 285 ? -5.684 9.027 -1.198 1.00 81.19 285 ARG A C 1
ATOM 2214 O O . ARG A 1 285 ? -5.797 7.903 -1.677 1.00 81.19 285 ARG A O 1
ATOM 2221 N N . GLY A 1 286 ? -5.635 9.229 0.118 1.00 84.56 286 GLY A N 1
ATOM 2222 C CA . GLY A 1 286 ? -5.881 8.156 1.082 1.00 84.56 286 GLY A CA 1
ATOM 2223 C C . GLY A 1 286 ? -7.314 7.618 1.017 1.00 84.56 286 GLY A C 1
ATOM 2224 O O . GLY A 1 286 ? -8.171 8.174 0.333 1.00 84.56 286 GLY A O 1
ATOM 2225 N N . ALA A 1 287 ? -7.577 6.550 1.771 1.00 86.44 287 ALA A N 1
ATOM 2226 C CA . ALA A 1 287 ? -8.917 5.994 1.936 1.00 86.44 287 ALA A CA 1
ATOM 2227 C C . ALA A 1 287 ? -9.513 6.386 3.293 1.00 86.44 287 ALA A C 1
ATOM 2229 O O . ALA A 1 287 ? -8.791 6.535 4.280 1.00 86.44 287 ALA A O 1
ATOM 2230 N N . MET A 1 288 ? -10.833 6.525 3.348 1.00 86.88 288 MET A N 1
ATOM 2231 C CA . MET A 1 288 ? -11.574 6.614 4.604 1.00 86.88 288 MET A CA 1
ATOM 2232 C C . MET A 1 288 ? -11.881 5.212 5.118 1.00 86.88 288 MET A C 1
ATOM 2234 O O . MET A 1 288 ? -12.113 4.294 4.331 1.00 86.88 288 MET A O 1
ATOM 2238 N N . LEU A 1 289 ? -11.881 5.046 6.439 1.00 87.81 289 LEU A N 1
ATOM 2239 C CA . LEU A 1 289 ? -12.155 3.756 7.062 1.00 87.81 289 LEU A CA 1
ATOM 2240 C C . LEU A 1 289 ? -13.500 3.835 7.771 1.00 87.81 289 LEU A C 1
ATOM 2242 O O . LEU A 1 289 ? -13.655 4.588 8.734 1.00 87.81 289 LEU A O 1
ATOM 2246 N N . ASP A 1 290 ? -14.444 3.019 7.326 1.00 86.31 290 ASP A N 1
ATOM 2247 C CA . ASP A 1 290 ? -15.679 2.792 8.058 1.00 86.31 290 ASP A CA 1
ATOM 2248 C C . ASP A 1 290 ? -15.489 1.597 9.000 1.00 86.31 290 ASP A C 1
ATOM 2250 O O . ASP A 1 290 ? -15.432 0.440 8.576 1.00 86.31 290 ASP A O 1
ATOM 2254 N N . LEU A 1 291 ? -15.284 1.889 10.287 1.00 87.00 291 LEU A N 1
ATOM 2255 C CA . LEU A 1 291 ? -15.046 0.874 11.310 1.00 87.00 291 LEU A CA 1
ATOM 2256 C C . LEU A 1 291 ? -16.378 0.427 11.919 1.00 87.00 291 LEU A C 1
ATOM 2258 O O . LEU A 1 291 ? -17.027 1.204 12.620 1.00 87.00 291 LEU A O 1
ATOM 2262 N N . SER A 1 292 ? -16.731 -0.844 11.724 1.00 84.62 292 SER A N 1
ATOM 2263 C CA . SER A 1 292 ? -17.936 -1.466 12.288 1.00 84.62 292 SER A CA 1
ATOM 2264 C C . SER A 1 292 ? -17.597 -2.637 13.218 1.00 84.62 292 SER A C 1
ATOM 2266 O O . SER A 1 292 ? -16.465 -3.118 13.246 1.00 84.62 292 SER A O 1
ATOM 2268 N N . GLY A 1 293 ? -18.584 -3.117 13.983 1.00 76.50 293 GLY A N 1
ATOM 2269 C CA . GLY A 1 293 ? -18.427 -4.279 14.874 1.00 76.50 293 GLY A CA 1
ATOM 2270 C C . GLY A 1 293 ? -18.035 -3.951 16.317 1.00 76.50 293 GLY A C 1
ATOM 2271 O O . GLY A 1 293 ? -17.831 -4.867 17.104 1.00 76.50 293 GLY A O 1
ATOM 2272 N N . LEU A 1 294 ? -17.966 -2.668 16.692 1.00 71.00 294 LEU A N 1
ATOM 2273 C CA . LEU A 1 294 ? -17.708 -2.238 18.069 1.00 71.00 294 LEU A CA 1
ATOM 2274 C C . LEU A 1 294 ? -18.547 -1.022 18.459 1.00 71.00 294 LEU A C 1
ATOM 2276 O O . LEU A 1 294 ? -18.763 -0.113 17.657 1.00 71.00 294 LEU A O 1
ATOM 2280 N N . GLU A 1 295 ? -18.938 -0.972 19.730 1.00 63.25 295 GLU A N 1
ATOM 2281 C CA . GLU A 1 295 ? -19.471 0.234 20.357 1.00 63.25 295 GLU A CA 1
ATOM 2282 C C . GLU A 1 295 ? -18.304 1.092 20.875 1.00 63.25 295 GLU A C 1
ATOM 2284 O O . GLU A 1 295 ? -17.660 0.765 21.870 1.00 63.25 295 GLU A O 1
ATOM 2289 N N . GLY A 1 296 ? -18.009 2.203 20.191 1.00 71.12 296 GLY A N 1
ATOM 2290 C CA . GLY A 1 296 ? -17.052 3.211 20.661 1.00 71.12 296 GLY A CA 1
ATOM 2291 C C . GLY A 1 296 ? -15.752 3.310 19.857 1.00 71.12 296 GLY A C 1
ATOM 2292 O O . GLY A 1 296 ? -15.764 3.364 18.625 1.00 71.12 296 GLY A O 1
ATOM 2293 N N . SER A 1 297 ? -14.632 3.466 20.566 1.00 78.00 297 SER A N 1
ATOM 2294 C CA . SER A 1 297 ? -13.306 3.694 19.975 1.00 78.00 297 SER A CA 1
ATOM 2295 C C . SER A 1 297 ? -12.672 2.398 19.467 1.00 78.00 297 SER A C 1
ATOM 2297 O O . SER A 1 297 ? -12.904 1.325 20.017 1.00 78.00 297 SER A O 1
ATOM 2299 N N . ALA A 1 298 ? -11.817 2.508 18.446 1.00 82.50 298 ALA A N 1
ATOM 2300 C CA . ALA A 1 298 ? -11.057 1.371 17.934 1.00 82.50 298 ALA A CA 1
ATOM 2301 C C . ALA A 1 298 ? -10.159 0.749 19.034 1.00 82.50 298 ALA A C 1
ATOM 2303 O O . ALA A 1 298 ? -9.576 1.498 19.826 1.00 82.50 298 ALA A O 1
ATOM 2304 N N . PRO A 1 299 ? -9.996 -0.589 19.082 1.00 86.88 299 PRO A N 1
ATOM 2305 C CA . PRO A 1 299 ? -9.169 -1.258 20.084 1.00 86.88 299 PRO A CA 1
ATOM 2306 C C . PRO A 1 299 ? -7.693 -0.869 19.980 1.00 86.88 299 PRO A C 1
ATOM 2308 O O . PRO A 1 299 ? -7.179 -0.650 18.881 1.00 86.88 299 PRO A O 1
ATOM 2311 N N . GLY A 1 300 ? -6.982 -0.878 21.112 1.00 86.94 300 GLY A N 1
ATOM 2312 C CA . GLY A 1 300 ? -5.558 -0.521 21.175 1.00 86.94 300 GLY A CA 1
ATOM 2313 C C . GLY A 1 300 ? -4.680 -1.338 20.222 1.00 86.94 300 GLY A C 1
ATOM 2314 O O . GLY A 1 300 ? -3.870 -0.764 19.503 1.00 86.94 300 GLY A O 1
ATOM 2315 N N . TRP A 1 301 ? -4.912 -2.653 20.111 1.00 91.38 301 TRP A N 1
ATOM 2316 C CA . TRP A 1 301 ? -4.156 -3.525 19.200 1.00 91.38 301 TRP A CA 1
ATOM 2317 C C . TRP A 1 301 ? -4.300 -3.117 17.725 1.00 91.38 301 TRP A C 1
ATOM 2319 O O . TRP A 1 301 ? -3.348 -3.226 16.950 1.00 91.38 301 TRP A O 1
ATOM 2329 N N . LEU A 1 302 ? -5.476 -2.621 17.327 1.00 90.19 302 LEU A N 1
ATOM 2330 C CA . LEU A 1 302 ? -5.751 -2.182 15.960 1.00 90.19 302 LEU A CA 1
ATOM 2331 C C . LEU A 1 302 ? -5.110 -0.817 15.708 1.00 90.19 302 LEU A C 1
ATOM 2333 O O . LEU A 1 302 ? -4.490 -0.593 14.665 1.00 90.19 302 LEU A O 1
ATOM 2337 N N . VAL A 1 303 ? -5.223 0.079 16.689 1.00 88.31 303 VAL A N 1
ATOM 2338 C CA . VAL A 1 303 ? -4.629 1.416 16.640 1.00 88.31 303 VAL A CA 1
ATOM 2339 C C . VAL A 1 303 ? -3.105 1.337 16.559 1.00 88.31 303 VAL A C 1
ATOM 2341 O O . VAL A 1 303 ? -2.508 1.947 15.676 1.00 88.31 303 VAL A O 1
ATOM 2344 N N . GLU A 1 304 ? -2.471 0.576 17.445 1.00 88.69 304 GLU A N 1
ATOM 2345 C CA . GLU A 1 304 ? -1.014 0.453 17.528 1.00 88.69 304 GLU A CA 1
ATOM 2346 C C . GLU A 1 304 ? -0.444 -0.462 16.440 1.00 88.69 304 GLU A C 1
ATOM 2348 O O . GLU A 1 304 ? 0.618 -0.183 15.886 1.00 88.69 304 GLU A O 1
ATOM 2353 N N . GLY A 1 305 ? -1.150 -1.545 16.106 1.00 89.25 305 GLY A N 1
ATOM 2354 C CA . GLY A 1 305 ? -0.677 -2.547 15.155 1.00 89.25 305 GLY A CA 1
ATOM 2355 C C . GLY A 1 305 ? -0.906 -2.186 13.687 1.00 89.25 305 GLY A C 1
ATOM 2356 O O . GLY A 1 305 ? -0.136 -2.636 12.832 1.00 89.25 305 GLY A O 1
ATOM 2357 N N . ALA A 1 306 ? -1.938 -1.388 13.385 1.00 91.06 306 ALA A N 1
ATOM 2358 C CA . ALA A 1 306 ? -2.336 -1.085 12.011 1.00 91.06 306 ALA A CA 1
ATOM 2359 C C . ALA A 1 306 ? -2.517 0.402 11.712 1.00 91.06 306 ALA A C 1
ATOM 2361 O O . ALA A 1 306 ? -1.862 0.912 10.806 1.00 91.06 306 ALA A O 1
ATOM 2362 N N . LEU A 1 307 ? -3.384 1.094 12.452 1.00 88.12 307 LEU A N 1
ATOM 2363 C CA . LEU A 1 307 ? -3.841 2.437 12.080 1.00 88.12 307 LEU A CA 1
ATOM 2364 C C . LEU A 1 307 ? -2.730 3.482 12.222 1.00 88.12 307 LEU A C 1
ATOM 2366 O O . LEU A 1 307 ? -2.390 4.145 11.244 1.00 88.12 307 LEU A O 1
ATOM 2370 N N . THR A 1 308 ? -2.107 3.578 13.398 1.00 85.56 308 THR A N 1
ATOM 2371 C CA . THR A 1 308 ? -1.025 4.537 13.667 1.00 85.56 308 THR A CA 1
ATOM 2372 C C . THR A 1 308 ? 0.181 4.304 12.748 1.00 85.56 308 THR A C 1
ATOM 2374 O O . THR A 1 308 ? 0.600 5.259 12.093 1.00 85.56 308 THR A O 1
ATOM 2377 N N . PRO A 1 309 ? 0.704 3.066 12.583 1.00 87.38 309 PRO A N 1
ATOM 2378 C CA . PRO A 1 309 ? 1.796 2.811 11.639 1.00 87.38 309 PRO A CA 1
ATOM 2379 C C . PRO A 1 309 ? 1.435 3.079 10.174 1.00 87.38 309 PRO A C 1
ATOM 2381 O O . PRO A 1 309 ? 2.329 3.315 9.365 1.00 87.38 309 PRO A O 1
ATOM 2384 N N . ALA A 1 310 ? 0.148 3.011 9.814 1.00 85.56 310 ALA A N 1
ATOM 2385 C CA . ALA A 1 310 ? -0.319 3.340 8.471 1.00 85.56 310 ALA A CA 1
ATOM 2386 C C . ALA A 1 310 ? -0.617 4.837 8.263 1.00 85.56 310 ALA A C 1
ATOM 2388 O O . ALA A 1 310 ? -0.872 5.245 7.128 1.00 85.56 310 ALA A O 1
ATOM 2389 N N . GLY A 1 311 ? -0.551 5.655 9.319 1.00 79.19 311 GLY A N 1
ATOM 2390 C CA . GLY A 1 311 ? -0.797 7.098 9.262 1.00 79.19 311 GLY A CA 1
ATOM 2391 C C . GLY A 1 311 ? -2.237 7.541 9.531 1.00 79.19 311 GLY A C 1
ATOM 2392 O O . GLY A 1 311 ? -2.677 8.607 9.107 1.00 79.19 311 GLY A O 1
ATOM 2393 N N . TYR A 1 312 ? -3.010 6.730 10.242 1.00 78.00 312 TYR A N 1
ATOM 2394 C CA . TYR A 1 312 ? -4.338 7.104 10.720 1.00 78.00 312 TYR A CA 1
ATOM 2395 C C . TYR A 1 312 ? -4.219 7.521 12.191 1.00 78.00 312 TYR A C 1
ATOM 2397 O O . TYR A 1 312 ? -4.275 6.679 13.085 1.00 78.00 312 TYR A O 1
ATOM 2405 N N . ILE A 1 313 ? -3.994 8.818 12.437 1.00 64.31 313 ILE A N 1
ATOM 2406 C CA . ILE A 1 313 ? -3.712 9.379 13.772 1.00 64.31 313 ILE A CA 1
ATOM 2407 C C . ILE A 1 313 ? -4.858 10.278 14.239 1.00 64.31 313 ILE A C 1
ATOM 2409 O O . ILE A 1 313 ? -5.405 11.073 13.476 1.00 64.31 313 ILE A O 1
ATOM 2413 N N . GLY A 1 314 ? -5.201 10.178 15.525 1.00 60.12 314 GLY A N 1
ATOM 2414 C CA . GLY A 1 314 ? -6.207 11.017 16.173 1.00 60.12 314 GLY A CA 1
ATOM 2415 C C . GLY A 1 314 ? -7.622 10.485 15.967 1.00 60.12 314 GLY A C 1
ATOM 2416 O O . GLY A 1 314 ? -8.080 9.641 16.734 1.00 60.12 314 GLY A O 1
ATOM 2417 N N . LYS A 1 315 ? -8.323 10.985 14.943 1.00 55.00 315 LYS A N 1
ATOM 2418 C CA . LYS A 1 315 ? -9.657 10.507 14.554 1.00 55.00 315 LYS A CA 1
ATOM 2419 C C . LYS A 1 315 ? -9.526 9.680 13.287 1.00 55.00 315 LYS A C 1
ATOM 2421 O O . LYS A 1 315 ? -9.076 10.193 12.267 1.00 55.00 315 LYS A O 1
ATOM 2426 N N . VAL A 1 316 ? -9.952 8.421 13.342 1.00 57.59 316 VAL A N 1
ATOM 2427 C CA . VAL A 1 316 ? -10.189 7.654 12.119 1.00 57.59 316 VAL A CA 1
ATOM 2428 C C . VAL A 1 316 ? -11.275 8.407 11.343 1.00 57.59 316 VAL A C 1
ATOM 2430 O O . VAL A 1 316 ? -12.340 8.638 11.922 1.00 57.59 316 VAL A O 1
ATOM 2433 N N . PRO A 1 317 ? -11.015 8.869 10.108 1.00 53.28 317 PRO A N 1
ATOM 2434 C CA . PRO A 1 317 ? -12.042 9.494 9.288 1.00 53.28 317 PRO A CA 1
ATOM 2435 C C . PRO A 1 317 ? -13.135 8.465 9.031 1.00 53.28 317 PRO A C 1
ATOM 2437 O O . PRO A 1 317 ? -12.951 7.546 8.233 1.00 53.28 317 PRO A O 1
ATOM 2440 N N . LYS A 1 318 ? -14.234 8.603 9.771 1.00 53.94 318 LYS A N 1
ATOM 2441 C CA . LYS A 1 318 ? -15.437 7.808 9.574 1.00 53.94 318 LYS A CA 1
ATOM 2442 C C . LYS A 1 318 ? -16.169 8.345 8.354 1.00 53.94 318 LYS A C 1
ATOM 2444 O O . LYS A 1 318 ? -16.212 9.562 8.155 1.00 53.94 318 LYS A O 1
ATOM 2449 N N . ALA A 1 319 ? -16.733 7.438 7.566 1.00 50.88 319 ALA A N 1
ATOM 2450 C CA . ALA A 1 319 ? -17.717 7.815 6.568 1.00 50.88 319 ALA A CA 1
ATOM 2451 C C . ALA A 1 319 ? -18.875 8.579 7.249 1.00 50.88 319 ALA A C 1
ATOM 2453 O O . ALA A 1 319 ? -19.168 8.306 8.419 1.00 50.88 319 ALA A O 1
ATOM 2454 N N . PRO A 1 320 ? -19.476 9.575 6.578 1.00 46.75 320 PRO A N 1
ATOM 2455 C CA . PRO A 1 320 ? -20.704 10.188 7.073 1.00 46.75 320 PRO A CA 1
ATOM 2456 C C . PRO A 1 320 ? -21.805 9.119 7.202 1.00 46.75 320 PRO A C 1
ATOM 2458 O O . PRO A 1 320 ? -21.905 8.250 6.340 1.00 46.75 320 PRO A O 1
ATOM 2461 N N . GLU A 1 321 ? -22.573 9.174 8.298 1.00 46.12 321 GLU A N 1
ATOM 2462 C CA . GLU A 1 321 ? -23.774 8.342 8.516 1.00 46.12 321 GLU A CA 1
ATOM 2463 C C . GLU A 1 321 ? -24.917 8.710 7.562 1.00 46.12 321 GLU A C 1
ATOM 2465 O O . GLU A 1 321 ? -25.076 9.922 7.270 1.00 46.12 321 GLU A O 1
#

pLDDT: mean 79.78, std 17.0, range [34.72, 97.88]

Secondary structure (DSSP, 8-state):
-----PPPP---HHHHHHHHHHHHHHHHHHHHHHHHHHHHHHHHHTT----------------HHHHHHHHHHHHHHHHHHHHHHHHHHHHHHHHHHHHHHHHHS-S-----SPPEEEEEEETTTTEEEEPPHHHHHHHHSPPTT--HHHHHHHHHHHHHHHHHHHHTS--EEHHHHHHHHHTBPPEEEEEE-SSSEEEEEE--EEEE-HHHHHHHHHTT-----S-HHHHHHHHHHHHTS-------SS-EEEEEEPTTSEEEETTEEEEHHHHHHHHHHEESSPPEEEEESSSSSPPHHHIIIIIHHHT--SS--PPP-

Foldseek 3Di:
DDDDDDDDDDDDPPVVVVVVVVVVVVVVVVVVVVVVVVVVVVVVVVPDDDDDDDDDDDDDPQDPVSVVVVVVVVVVVVVVVVVVVVVVVVVVVVVVLVVLQVVLADLQPCFLDFKAFEWAALLVVQWIFGFQQVLLVVLVDDDPPADPVNSVVSSLVSLLVRLVVRLVDDTDHLVRLLLQQQLWEWEWHWDDDPPGTDTDTGGHHYDYDLSSNQCNNPPPPDPSDPCVVSGVVSRVSSVVRHHHYDHHNAIEGEWEDDPVQWIDTSNDIDHLQRLQSRQSRMDGRHYAYAYHHDDDDDDPRNVSSHQSSSNNPDDRRHDDD